Protein AF-A0A8T6DTV2-F1 (afdb_monomer_lite)

Structure (mmCIF, N/CA/C/O backbone):
data_AF-A0A8T6DTV2-F1
#
_entry.id   AF-A0A8T6DTV2-F1
#
loop_
_atom_site.group_PDB
_atom_site.id
_atom_site.type_symbol
_atom_site.label_atom_id
_atom_site.label_alt_id
_atom_site.label_comp_id
_atom_site.label_asym_id
_atom_site.label_entity_id
_atom_site.label_seq_id
_atom_site.pdbx_PDB_ins_code
_atom_site.Cartn_x
_atom_site.Cartn_y
_atom_site.Cartn_z
_atom_site.occupancy
_atom_site.B_iso_or_equiv
_atom_site.auth_seq_id
_atom_site.auth_comp_id
_atom_site.auth_asym_id
_atom_site.auth_atom_id
_atom_site.pdbx_PDB_model_num
ATOM 1 N N . MET A 1 1 ? 30.791 -59.463 15.875 1.00 36.28 1 MET A N 1
ATOM 2 C CA . MET A 1 1 ? 31.298 -60.234 14.720 1.00 36.28 1 MET A CA 1
ATOM 3 C C . MET A 1 1 ? 31.468 -59.274 13.563 1.00 36.28 1 MET A C 1
ATOM 5 O O . MET A 1 1 ? 30.482 -58.870 12.963 1.00 36.28 1 MET A O 1
ATOM 9 N N . GLY A 1 2 ? 32.697 -58.802 13.367 1.00 26.36 2 GLY A N 1
ATOM 10 C CA . GLY A 1 2 ? 33.054 -57.936 12.252 1.00 26.36 2 GLY A CA 1
ATOM 11 C C . GLY A 1 2 ? 33.376 -58.748 11.004 1.00 26.36 2 GLY A C 1
ATOM 12 O O . GLY A 1 2 ? 33.803 -59.895 11.105 1.00 26.36 2 GLY A O 1
ATOM 13 N N . LEU A 1 3 ? 33.204 -58.117 9.847 1.00 25.52 3 LEU A N 1
ATOM 14 C CA . LEU A 1 3 ? 33.895 -58.483 8.619 1.00 25.52 3 LEU A CA 1
ATOM 15 C C . LEU A 1 3 ? 34.121 -57.214 7.791 1.00 25.52 3 LEU A C 1
ATOM 17 O O . LEU A 1 3 ? 33.224 -56.650 7.175 1.00 25.52 3 LEU A O 1
ATOM 21 N N . THR A 1 4 ? 35.361 -56.755 7.881 1.00 25.86 4 THR A N 1
ATOM 22 C CA . THR A 1 4 ? 36.060 -55.796 7.030 1.00 25.86 4 THR A CA 1
ATOM 23 C C . THR A 1 4 ? 36.447 -56.436 5.698 1.00 25.86 4 THR A C 1
ATOM 25 O O . THR A 1 4 ? 37.035 -57.514 5.717 1.00 25.86 4 THR A O 1
ATOM 28 N N . MET A 1 5 ? 36.242 -55.744 4.573 1.00 26.08 5 MET A N 1
ATOM 29 C CA . MET A 1 5 ? 37.003 -55.895 3.315 1.00 26.08 5 MET A CA 1
ATOM 30 C C . MET A 1 5 ? 36.519 -54.803 2.340 1.00 26.08 5 MET A C 1
ATOM 32 O O . MET A 1 5 ? 35.321 -54.587 2.257 1.00 26.08 5 MET A O 1
ATOM 36 N N . SER A 1 6 ? 37.294 -54.073 1.541 1.00 25.70 6 SER A N 1
ATOM 37 C CA . SER A 1 6 ? 38.728 -53.855 1.356 1.00 25.70 6 SER A CA 1
ATOM 38 C C . SER A 1 6 ? 38.842 -52.619 0.444 1.00 25.70 6 SER A C 1
ATOM 40 O O . SER A 1 6 ? 38.046 -52.437 -0.476 1.00 25.70 6 SER A O 1
ATOM 42 N N . ILE A 1 7 ? 39.810 -51.756 0.737 1.00 27.25 7 ILE A N 1
ATOM 43 C CA . ILE A 1 7 ? 40.177 -50.565 -0.033 1.00 27.25 7 ILE A CA 1
ATOM 44 C C . ILE A 1 7 ? 41.005 -50.992 -1.250 1.00 27.25 7 ILE A C 1
ATOM 46 O O . ILE A 1 7 ? 41.967 -51.747 -1.105 1.00 27.25 7 ILE A O 1
ATOM 50 N N . ARG A 1 8 ? 40.726 -50.420 -2.429 1.00 25.56 8 ARG A N 1
ATOM 51 C CA . ARG A 1 8 ? 41.703 -50.355 -3.526 1.00 25.56 8 ARG A CA 1
ATOM 52 C C . ARG A 1 8 ? 41.714 -48.956 -4.139 1.00 25.56 8 ARG A C 1
ATOM 54 O O . ARG A 1 8 ? 40.839 -48.598 -4.917 1.00 25.56 8 ARG A O 1
ATOM 61 N N . GLY A 1 9 ? 42.716 -48.174 -3.744 1.00 26.06 9 GLY A N 1
ATOM 62 C CA . GLY A 1 9 ? 43.137 -46.957 -4.431 1.00 26.06 9 GLY A CA 1
ATOM 63 C C . GLY A 1 9 ? 44.184 -47.265 -5.505 1.00 26.06 9 GLY A C 1
ATOM 64 O O . GLY A 1 9 ? 44.971 -48.199 -5.357 1.00 26.06 9 GLY A O 1
ATOM 65 N N . SER A 1 10 ? 44.150 -46.487 -6.588 1.00 27.70 10 SER A N 1
ATOM 66 C CA . SER A 1 10 ? 45.170 -46.273 -7.637 1.00 27.70 10 SER A CA 1
ATOM 67 C C . SER A 1 10 ? 44.407 -45.621 -8.804 1.00 27.70 10 SER A C 1
ATOM 69 O O . SER A 1 10 ? 43.382 -46.152 -9.204 1.00 27.70 10 SER A O 1
ATOM 71 N N . SER A 1 11 ? 44.748 -44.478 -9.390 1.00 29.23 11 SER A N 1
ATOM 72 C CA . SER A 1 11 ? 46.041 -43.826 -9.544 1.00 29.23 11 SER A CA 1
ATOM 73 C C . SER A 1 11 ? 45.786 -42.347 -9.862 1.00 29.23 11 SER A C 1
ATOM 75 O O . SER A 1 11 ? 45.085 -42.032 -10.823 1.00 29.23 11 SER A O 1
ATOM 77 N N . ALA A 1 12 ? 46.407 -41.452 -9.097 1.00 31.97 12 ALA A N 1
ATOM 78 C CA . ALA A 1 12 ? 46.681 -40.095 -9.536 1.00 31.97 12 ALA A CA 1
ATOM 79 C C . ALA A 1 12 ? 47.847 -40.131 -10.533 1.00 31.97 12 ALA A C 1
ATOM 81 O O . ALA A 1 12 ? 48.901 -40.686 -10.220 1.00 31.97 12 ALA A O 1
ATOM 82 N N . ARG A 1 13 ? 47.679 -39.520 -11.710 1.00 29.27 13 ARG A N 1
ATOM 83 C CA . ARG A 1 13 ? 48.795 -38.982 -12.497 1.00 29.27 13 ARG A CA 1
ATOM 84 C C . ARG A 1 13 ? 48.310 -37.924 -13.496 1.00 29.27 13 ARG A C 1
ATOM 86 O O . ARG A 1 13 ? 47.625 -38.240 -14.455 1.00 29.27 13 ARG A O 1
ATOM 93 N N . SER A 1 14 ? 48.795 -36.705 -13.257 1.00 28.44 14 SER A N 1
ATOM 94 C CA . SER A 1 14 ? 49.322 -35.764 -14.253 1.00 28.44 14 SER A CA 1
ATOM 95 C C . SER A 1 14 ? 48.346 -35.068 -15.215 1.00 28.44 14 SER A C 1
ATOM 97 O O . SER A 1 14 ? 48.048 -35.575 -16.289 1.00 28.44 14 SER A O 1
ATOM 99 N N . CYS A 1 15 ? 47.979 -33.824 -14.885 1.00 27.88 15 CYS A N 1
ATOM 100 C CA . CYS A 1 15 ? 48.053 -32.720 -15.848 1.00 27.88 15 CYS A CA 1
ATOM 101 C C . CYS A 1 15 ? 48.119 -31.381 -15.093 1.00 27.88 15 CYS A C 1
ATOM 103 O O . CYS A 1 15 ? 47.114 -30.724 -14.844 1.00 27.88 15 CYS A O 1
ATOM 105 N N . GLU A 1 16 ? 49.329 -31.020 -14.671 1.00 28.39 16 GLU A N 1
ATOM 106 C CA . GLU A 1 16 ? 49.675 -29.694 -14.166 1.00 28.39 16 GLU A CA 1
ATOM 107 C C . GLU A 1 16 ? 50.770 -29.147 -15.084 1.00 28.39 16 GLU A C 1
ATOM 109 O O . GLU A 1 16 ? 51.936 -29.540 -14.979 1.00 28.39 16 GLU A O 1
ATOM 114 N N . ARG A 1 17 ? 50.347 -28.338 -16.063 1.00 29.28 17 ARG A N 1
ATOM 115 C CA . ARG A 1 17 ? 51.068 -27.209 -16.674 1.00 29.28 17 ARG A CA 1
ATOM 116 C C . ARG A 1 17 ? 50.308 -26.733 -17.912 1.00 29.28 17 ARG A C 1
ATOM 118 O O . ARG A 1 17 ? 50.454 -27.302 -18.981 1.00 29.28 17 ARG A O 1
ATOM 125 N N . ASP A 1 18 ? 49.539 -25.667 -17.734 1.00 27.36 18 ASP A N 1
ATOM 126 C CA . ASP A 1 18 ? 49.700 -24.478 -18.568 1.00 27.36 18 ASP A CA 1
ATOM 127 C C . ASP A 1 18 ? 49.431 -23.257 -17.686 1.00 27.36 18 ASP A C 1
ATOM 129 O O . ASP A 1 18 ? 48.311 -22.939 -17.289 1.00 27.36 18 ASP A O 1
ATOM 133 N N . VAL A 1 19 ? 50.540 -22.647 -17.280 1.00 30.81 19 VAL A N 1
ATOM 134 C CA . VAL A 1 19 ? 50.618 -21.351 -16.617 1.00 30.81 19 VAL A CA 1
ATOM 135 C C . VAL A 1 19 ? 50.591 -20.298 -17.719 1.00 30.81 19 VAL A C 1
ATOM 137 O O . VAL A 1 19 ? 51.343 -20.433 -18.679 1.00 30.81 19 VAL A O 1
ATOM 140 N N . MET A 1 20 ? 49.781 -19.253 -17.522 1.00 30.53 20 MET A N 1
ATOM 141 C CA . MET A 1 20 ? 49.915 -17.862 -18.007 1.00 30.53 20 MET A CA 1
ATOM 142 C C . MET A 1 20 ? 48.611 -17.339 -18.618 1.00 30.53 20 MET A C 1
ATOM 144 O O . MET A 1 20 ? 48.301 -17.583 -19.780 1.00 30.53 20 MET A O 1
ATOM 148 N N . GLY A 1 21 ? 47.882 -16.536 -17.841 1.00 27.19 21 GLY A N 1
ATOM 149 C CA . GLY A 1 21 ? 46.762 -15.749 -18.349 1.00 27.19 21 GLY A CA 1
ATOM 150 C C . GLY A 1 21 ? 45.809 -15.274 -17.261 1.00 27.19 21 GLY A C 1
ATOM 151 O O . GLY A 1 21 ? 44.628 -15.594 -17.315 1.00 27.19 21 GLY A O 1
ATOM 152 N N . GLU A 1 22 ? 46.297 -14.530 -16.264 1.00 29.00 22 GLU A N 1
ATOM 153 C CA . GLU A 1 22 ? 45.401 -13.748 -15.402 1.00 29.00 22 GLU A CA 1
ATOM 154 C C . GLU A 1 22 ? 44.505 -12.846 -16.272 1.00 29.00 22 GLU A C 1
ATOM 156 O O . GLU A 1 22 ? 45.037 -12.036 -17.043 1.00 29.00 22 GLU A O 1
ATOM 161 N N . PRO A 1 23 ? 43.168 -12.871 -16.133 1.00 30.02 23 PRO A N 1
ATOM 162 C CA . PRO A 1 23 ? 42.369 -11.761 -16.604 1.00 30.02 23 PRO A CA 1
ATOM 163 C C . PRO A 1 23 ? 42.575 -10.621 -15.605 1.00 30.02 23 PRO A C 1
ATOM 165 O O . PRO A 1 23 ? 41.884 -10.520 -14.591 1.00 30.02 23 PRO A O 1
ATOM 168 N N . ARG A 1 24 ? 43.549 -9.748 -15.889 1.00 26.70 24 ARG A N 1
ATOM 169 C CA . ARG A 1 24 ? 43.620 -8.423 -15.267 1.00 26.70 24 ARG A CA 1
ATOM 170 C C . ARG A 1 24 ? 42.234 -7.793 -15.381 1.00 26.70 24 ARG A C 1
ATOM 172 O O . ARG A 1 24 ? 41.785 -7.475 -16.482 1.00 26.70 24 ARG A O 1
ATOM 179 N N . PHE A 1 25 ? 41.580 -7.582 -14.242 1.00 32.53 25 PHE A N 1
ATOM 180 C CA . PHE A 1 25 ? 40.448 -6.674 -14.107 1.00 32.53 25 PHE A CA 1
ATOM 181 C C . PHE A 1 25 ? 40.956 -5.258 -14.400 1.00 32.53 25 PHE A C 1
ATOM 183 O O . PHE A 1 25 ? 41.288 -4.476 -13.513 1.00 32.53 25 PHE A O 1
ATOM 190 N N . GLN A 1 26 ? 41.095 -4.937 -15.684 1.00 29.03 26 GLN A N 1
ATOM 191 C CA . GLN A 1 26 ? 41.478 -3.616 -16.136 1.00 29.03 26 GLN A CA 1
ATOM 192 C C . GLN A 1 26 ? 40.217 -2.753 -16.099 1.00 29.03 26 GLN A C 1
ATOM 194 O O . GLN A 1 26 ? 39.485 -2.616 -17.077 1.00 29.03 26 GLN A O 1
ATOM 199 N N . GLN A 1 27 ? 39.956 -2.196 -14.915 1.00 35.16 27 GLN A N 1
ATOM 200 C CA . GLN A 1 27 ? 39.144 -1.001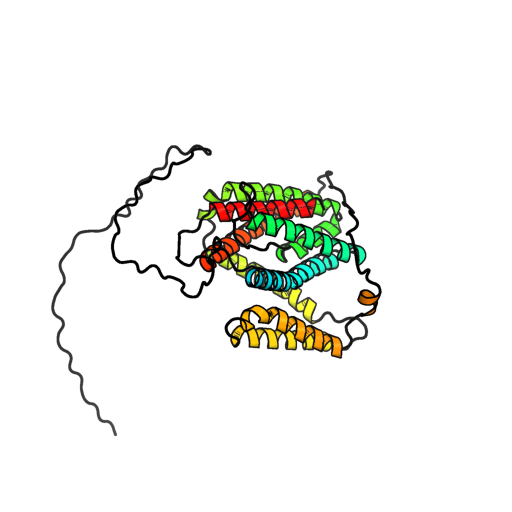 -14.714 1.00 35.16 27 GLN A CA 1
ATOM 201 C C . GLN A 1 27 ? 39.717 0.107 -15.611 1.00 35.16 27 GLN A C 1
ATOM 203 O O . GLN A 1 27 ? 40.593 0.872 -15.215 1.00 35.16 27 GLN A O 1
ATOM 208 N N . ARG A 1 28 ? 39.255 0.181 -16.862 1.00 27.16 28 ARG A N 1
ATOM 209 C CA . ARG A 1 28 ? 39.433 1.379 -17.678 1.00 27.16 28 ARG A CA 1
ATOM 210 C C . ARG A 1 28 ? 38.452 2.421 -17.164 1.00 27.16 28 ARG A C 1
ATOM 212 O O . ARG A 1 28 ? 37.251 2.368 -17.414 1.00 27.16 28 ARG A O 1
ATOM 219 N N . THR A 1 29 ? 39.012 3.353 -16.413 1.00 35.03 29 THR A N 1
ATOM 220 C CA . THR A 1 29 ? 38.495 4.686 -16.146 1.00 35.03 29 THR A CA 1
ATOM 221 C C . THR A 1 29 ? 38.117 5.377 -17.461 1.00 35.03 29 THR A C 1
ATOM 223 O O . THR A 1 29 ? 38.937 6.009 -18.112 1.00 35.03 29 THR A O 1
ATOM 226 N N . ALA A 1 30 ? 36.846 5.285 -17.847 1.00 32.84 30 ALA A N 1
ATOM 227 C CA . ALA A 1 30 ? 36.183 6.346 -18.601 1.00 32.84 30 ALA A CA 1
ATOM 228 C C . ALA A 1 30 ? 35.457 7.233 -17.579 1.00 32.84 30 ALA A C 1
ATOM 230 O O . ALA A 1 30 ? 34.235 7.232 -17.459 1.00 32.84 30 ALA A O 1
ATOM 231 N N . PHE A 1 31 ? 36.263 7.891 -16.745 1.00 36.38 31 PHE A N 1
ATOM 232 C CA . PHE A 1 31 ? 35.856 8.948 -15.830 1.00 36.38 31 PHE A CA 1
ATOM 233 C C . PHE A 1 31 ? 36.489 10.232 -16.357 1.00 36.38 31 PHE A C 1
ATOM 235 O O . PHE A 1 31 ? 37.590 10.595 -15.963 1.00 36.38 31 PHE A O 1
ATOM 242 N N . ASN A 1 32 ? 35.843 10.827 -17.349 1.00 31.09 32 ASN A N 1
ATOM 243 C CA . ASN A 1 32 ? 35.806 12.264 -17.574 1.00 31.09 32 ASN A CA 1
ATOM 244 C C . ASN A 1 32 ? 34.792 12.511 -18.690 1.00 31.09 32 ASN A C 1
ATOM 246 O O . ASN A 1 32 ? 34.737 11.745 -19.647 1.00 31.09 32 ASN A O 1
ATOM 250 N N . ASP A 1 33 ? 33.987 13.552 -18.524 1.00 35.16 33 ASP A N 1
ATOM 251 C CA . ASP A 1 33 ? 33.033 14.085 -19.503 1.00 35.16 33 ASP A CA 1
ATOM 252 C C . ASP A 1 33 ? 31.659 13.393 -19.558 1.00 35.16 33 ASP A C 1
ATOM 254 O O . ASP A 1 33 ? 31.224 12.845 -20.570 1.00 35.16 33 ASP A O 1
ATOM 258 N N . ALA A 1 34 ? 30.907 13.497 -18.458 1.00 34.66 34 ALA A N 1
ATOM 259 C CA . ALA A 1 34 ? 29.456 13.325 -18.479 1.00 34.66 34 ALA A CA 1
ATOM 260 C C . ALA A 1 34 ? 28.767 14.570 -17.900 1.00 34.66 34 ALA A C 1
ATOM 262 O O . ALA A 1 34 ? 28.596 14.708 -16.690 1.00 34.66 34 ALA A O 1
ATOM 263 N N . HIS A 1 35 ? 28.355 15.481 -18.784 1.00 34.28 35 HIS A N 1
ATOM 264 C CA . HIS A 1 35 ? 27.343 16.489 -18.469 1.00 34.28 35 HIS A CA 1
ATOM 265 C C . HIS A 1 35 ? 25.989 15.805 -18.188 1.00 34.28 35 HIS A C 1
ATOM 267 O O . HIS A 1 35 ? 25.681 14.790 -18.817 1.00 34.28 35 HIS A O 1
ATOM 273 N N . PRO A 1 36 ? 25.127 16.365 -17.319 1.00 37.53 36 PRO A N 1
ATOM 274 C CA . PRO A 1 36 ? 23.874 15.734 -16.883 1.00 37.53 36 PRO A CA 1
ATOM 275 C C . PRO A 1 36 ? 22.770 15.604 -17.962 1.00 37.53 36 PRO A C 1
ATOM 277 O O . PRO A 1 36 ? 21.634 15.281 -17.627 1.00 37.53 36 PRO A O 1
ATOM 280 N N . PHE A 1 37 ? 23.072 15.825 -19.249 1.00 38.00 37 PHE A N 1
ATOM 281 C CA . PHE A 1 37 ? 22.085 15.874 -20.339 1.00 38.00 37 PHE A CA 1
ATOM 282 C C . PHE A 1 37 ? 22.519 15.240 -21.680 1.00 38.00 37 PHE A C 1
ATOM 284 O O . PHE A 1 37 ? 21.861 15.467 -22.694 1.00 38.00 37 PHE A O 1
ATOM 291 N N . SER A 1 38 ? 23.576 14.422 -21.743 1.00 30.39 38 SER A N 1
ATOM 292 C CA . SER A 1 38 ? 23.972 13.792 -23.016 1.00 30.39 38 SER A CA 1
ATOM 293 C C . SER A 1 38 ? 23.211 12.487 -23.309 1.00 30.39 38 SER A C 1
ATOM 295 O O . SER A 1 38 ? 23.253 11.505 -22.568 1.00 30.39 38 SER A O 1
ATOM 297 N N . ILE A 1 39 ? 22.505 12.479 -24.443 1.00 37.94 39 ILE A N 1
ATOM 298 C CA . ILE A 1 39 ? 21.916 11.293 -25.071 1.00 37.94 39 ILE A CA 1
ATOM 299 C C . ILE A 1 39 ? 23.075 10.439 -25.595 1.00 37.94 39 ILE A C 1
ATOM 301 O O . ILE A 1 39 ? 23.733 10.829 -26.554 1.00 37.94 39 ILE A O 1
ATOM 305 N N . VAL A 1 40 ? 23.336 9.282 -24.985 1.00 39.88 40 VAL A N 1
ATOM 306 C CA . VAL A 1 40 ? 24.262 8.288 -25.548 1.00 39.88 40 VAL A CA 1
ATOM 307 C C . VAL A 1 40 ? 23.495 7.471 -26.599 1.00 39.88 40 VAL A C 1
ATOM 309 O O . VAL A 1 40 ? 22.582 6.729 -26.221 1.00 39.88 40 VAL A O 1
ATOM 312 N N . PRO A 1 41 ? 23.797 7.590 -27.907 1.00 32.31 41 PRO A N 1
ATOM 313 C CA . PRO A 1 41 ? 23.176 6.748 -28.920 1.00 32.31 41 PRO A CA 1
ATOM 314 C C . PRO A 1 41 ? 23.664 5.302 -28.769 1.00 32.31 41 PRO A C 1
ATOM 316 O O . PRO A 1 41 ? 24.857 5.030 -28.651 1.00 32.31 41 PRO A O 1
ATOM 319 N N . TYR A 1 42 ? 22.719 4.364 -28.765 1.00 34.09 42 TYR A N 1
ATOM 320 C CA . TYR A 1 42 ? 22.997 2.931 -28.691 1.00 34.09 42 TYR A CA 1
ATOM 321 C C . TYR A 1 42 ? 23.681 2.459 -29.990 1.00 34.09 42 TYR A C 1
ATOM 323 O O . TYR A 1 42 ? 23.162 2.752 -31.073 1.00 34.09 42 TYR A O 1
ATOM 331 N N . PRO A 1 43 ? 24.805 1.720 -29.940 1.00 33.62 43 PRO A N 1
ATOM 332 C CA . PRO A 1 43 ? 25.397 1.148 -31.145 1.00 33.62 43 PRO A CA 1
ATOM 333 C C . PRO A 1 43 ? 24.454 0.090 -31.744 1.00 33.62 43 PRO A C 1
ATOM 335 O O . PRO A 1 43 ? 24.072 -0.873 -31.086 1.00 33.62 43 PRO A O 1
ATOM 338 N N . ARG A 1 44 ? 24.069 0.272 -33.014 1.00 41.97 44 ARG A N 1
ATOM 339 C CA . ARG A 1 44 ? 23.133 -0.585 -33.777 1.00 41.97 44 ARG A CA 1
ATOM 340 C C . ARG A 1 44 ? 23.691 -1.957 -34.189 1.00 41.97 44 ARG A C 1
ATOM 342 O O . ARG A 1 44 ? 23.052 -2.659 -34.966 1.00 41.97 44 ARG A O 1
ATOM 349 N N . THR A 1 45 ? 24.851 -2.365 -33.690 1.00 37.16 45 THR A N 1
ATOM 350 C CA . THR A 1 45 ? 25.505 -3.616 -34.093 1.00 37.16 45 THR A CA 1
ATOM 351 C C . THR A 1 45 ? 25.698 -4.521 -32.885 1.00 37.16 45 THR A C 1
ATOM 353 O O . THR A 1 45 ? 26.527 -4.241 -32.019 1.00 37.16 45 THR A O 1
ATOM 356 N N . MET A 1 46 ? 24.913 -5.603 -32.826 1.00 38.25 46 MET A N 1
ATOM 357 C CA . MET A 1 46 ? 25.119 -6.690 -31.866 1.00 38.25 46 MET A CA 1
ATOM 358 C C . MET A 1 46 ? 26.500 -7.327 -32.099 1.00 38.25 46 MET A C 1
ATOM 360 O O . MET A 1 46 ? 26.834 -7.611 -33.251 1.00 38.25 46 MET A O 1
ATOM 364 N N . PRO A 1 47 ? 27.300 -7.590 -31.052 1.00 35.97 47 PRO A N 1
ATOM 365 C CA . PRO A 1 47 ? 28.468 -8.450 -31.187 1.00 35.97 47 PRO A CA 1
ATOM 366 C C . PRO A 1 47 ? 28.023 -9.899 -31.477 1.00 35.97 47 PRO A C 1
ATOM 368 O O . PRO A 1 47 ? 26.960 -10.319 -31.008 1.00 35.97 47 PRO A O 1
ATOM 371 N N . PRO A 1 48 ? 28.803 -10.669 -32.257 1.00 34.88 48 PRO A N 1
ATOM 372 C CA . PRO A 1 48 ? 28.430 -12.018 -32.665 1.00 34.88 48 PRO A CA 1
ATOM 373 C C . PRO A 1 48 ? 28.324 -12.960 -31.459 1.00 34.88 48 PRO A C 1
ATOM 375 O O . PRO A 1 48 ? 29.108 -12.888 -30.512 1.00 34.88 48 PRO A O 1
ATOM 378 N N . HIS A 1 49 ? 27.325 -13.841 -31.520 1.00 44.41 49 HIS A N 1
ATOM 379 C CA . HIS A 1 49 ? 26.964 -14.827 -30.505 1.00 44.41 49 HIS A CA 1
ATOM 380 C C . HIS A 1 49 ? 28.167 -15.634 -29.988 1.00 44.41 49 HIS A C 1
ATOM 382 O O . HIS A 1 49 ? 28.639 -16.560 -30.650 1.00 44.41 49 HIS A O 1
ATOM 388 N N . GLN A 1 50 ? 28.603 -15.353 -28.757 1.00 35.72 50 GLN A N 1
ATOM 389 C CA . GLN A 1 50 ? 29.394 -16.310 -27.986 1.00 35.72 50 GLN A CA 1
ATOM 390 C C . GLN A 1 50 ? 28.459 -17.389 -27.427 1.00 35.72 50 GLN A C 1
ATOM 392 O O . GLN A 1 50 ? 27.459 -17.104 -26.765 1.00 35.72 50 GLN A O 1
ATOM 397 N N . HIS A 1 51 ? 28.770 -18.633 -27.778 1.00 38.12 51 HIS A N 1
ATOM 398 C CA . HIS A 1 51 ? 28.070 -19.840 -27.361 1.00 38.12 51 HIS A CA 1
ATOM 399 C C . HIS A 1 51 ? 28.168 -20.038 -25.837 1.00 38.12 51 HIS A C 1
ATOM 401 O O . HIS A 1 51 ? 29.251 -19.896 -25.277 1.00 38.12 51 HIS A O 1
ATOM 407 N N . GLY A 1 52 ? 27.067 -20.445 -25.189 1.00 35.91 52 GLY A N 1
ATOM 408 C CA . GLY A 1 52 ? 27.153 -21.235 -23.949 1.00 35.91 52 GLY A CA 1
ATOM 409 C C . GLY A 1 52 ? 26.472 -20.730 -22.672 1.00 35.91 52 GLY A C 1
ATOM 410 O O . GLY A 1 52 ? 26.628 -21.391 -21.653 1.00 35.91 52 GLY A O 1
ATOM 411 N N . VAL A 1 53 ? 25.693 -19.643 -22.673 1.00 38.97 53 VAL A N 1
ATOM 412 C CA . VAL A 1 53 ? 24.808 -19.334 -21.527 1.00 38.97 53 VAL A CA 1
ATOM 413 C C . VAL A 1 53 ? 23.383 -19.705 -21.913 1.00 38.97 53 VAL A C 1
ATOM 415 O O . VAL A 1 53 ? 22.732 -18.980 -22.669 1.00 38.97 53 VAL A O 1
ATOM 418 N N . SER A 1 54 ? 22.899 -20.851 -21.429 1.00 38.41 54 SER A N 1
ATOM 419 C CA . SER A 1 54 ? 21.477 -21.183 -21.472 1.00 38.41 54 SER A CA 1
ATOM 420 C C . SER A 1 54 ? 20.729 -20.114 -20.680 1.00 38.41 54 SER A C 1
ATOM 422 O O . SER A 1 54 ? 20.696 -20.122 -19.453 1.00 38.41 54 SER A O 1
ATOM 424 N N . VAL A 1 55 ? 20.168 -19.124 -21.377 1.00 52.09 55 VAL A N 1
ATOM 425 C CA . VAL A 1 55 ? 19.292 -18.161 -20.717 1.00 52.09 55 VAL A CA 1
ATOM 426 C C . VAL A 1 55 ? 18.073 -18.946 -20.264 1.00 52.09 55 VAL A C 1
ATOM 428 O O . VAL A 1 55 ? 17.348 -19.470 -21.106 1.00 52.09 55 VAL A O 1
ATOM 431 N N . SER A 1 56 ? 17.885 -19.071 -18.951 1.00 50.66 56 SER A N 1
ATOM 432 C CA . SER A 1 56 ? 16.723 -19.738 -18.379 1.00 50.66 56 SER A CA 1
ATOM 433 C C . SER A 1 56 ? 15.467 -19.023 -18.876 1.00 50.66 56 SER A C 1
ATOM 435 O O . SER A 1 56 ? 15.219 -17.853 -18.575 1.00 50.66 56 SER A O 1
ATOM 437 N N . VAL A 1 57 ? 14.710 -19.710 -19.728 1.00 57.62 57 VAL A N 1
ATOM 438 C CA . VAL A 1 57 ? 13.400 -19.251 -20.178 1.00 57.62 57 VAL A CA 1
ATOM 439 C C . VAL A 1 57 ? 12.408 -19.704 -19.123 1.00 57.62 57 VAL A C 1
ATOM 441 O O . VAL A 1 57 ? 12.328 -20.889 -18.808 1.00 57.62 57 VAL A O 1
ATOM 444 N N . ASN A 1 58 ? 11.672 -18.762 -18.542 1.00 62.47 58 ASN A N 1
ATOM 445 C CA . ASN A 1 58 ? 10.618 -19.097 -17.601 1.00 62.47 58 ASN A CA 1
ATOM 446 C C . ASN A 1 58 ? 9.375 -19.539 -18.387 1.00 62.47 58 ASN A C 1
ATOM 448 O O . ASN A 1 58 ? 8.545 -18.716 -18.778 1.00 62.47 58 ASN A O 1
ATOM 452 N N . GLU A 1 59 ? 9.275 -20.845 -18.645 1.00 61.34 59 GLU A N 1
ATOM 453 C CA . GLU A 1 59 ? 8.178 -21.463 -19.408 1.00 61.34 59 GLU A CA 1
ATOM 454 C C . GLU A 1 59 ? 6.804 -21.302 -18.730 1.00 61.34 59 GLU A C 1
ATOM 456 O O . GLU A 1 59 ? 5.770 -21.453 -19.378 1.00 61.34 59 GLU A O 1
ATOM 461 N N . HIS A 1 60 ? 6.764 -20.928 -17.445 1.00 69.06 60 HIS A N 1
ATOM 462 C CA . HIS A 1 60 ? 5.519 -20.715 -16.704 1.00 69.06 60 HIS A CA 1
ATOM 463 C C . HIS A 1 60 ? 4.815 -19.378 -17.013 1.00 69.06 60 HIS A C 1
ATOM 465 O O . HIS A 1 60 ? 3.661 -19.196 -16.617 1.00 69.06 60 HIS A O 1
ATOM 471 N N . ILE A 1 61 ? 5.455 -18.436 -17.720 1.00 73.75 61 ILE A N 1
ATOM 472 C CA . ILE A 1 61 ? 4.858 -17.123 -18.026 1.00 73.75 61 ILE A CA 1
ATOM 473 C C . ILE A 1 61 ? 4.025 -17.203 -19.311 1.00 73.75 61 ILE A C 1
ATOM 475 O O . ILE A 1 61 ? 4.543 -17.153 -20.430 1.00 73.75 61 ILE A O 1
ATOM 479 N N . ARG A 1 62 ? 2.698 -17.277 -19.145 1.00 71.94 62 ARG A N 1
ATOM 480 C CA . ARG A 1 62 ? 1.743 -17.449 -20.252 1.00 71.94 62 ARG A CA 1
ATOM 481 C C . ARG A 1 62 ? 1.521 -16.193 -21.096 1.00 71.94 62 ARG A C 1
ATOM 483 O O . ARG A 1 62 ? 1.334 -16.339 -22.296 1.00 71.94 62 ARG A O 1
ATOM 490 N N . TYR A 1 63 ? 1.618 -14.998 -20.518 1.00 78.50 63 TYR A N 1
ATOM 491 C CA . TYR A 1 63 ? 1.524 -13.716 -21.230 1.00 78.50 63 TYR A CA 1
ATOM 492 C C . TYR A 1 63 ? 2.632 -12.778 -20.752 1.00 78.50 63 TYR A C 1
ATOM 494 O O . TYR A 1 63 ? 2.841 -12.641 -19.548 1.00 78.50 63 TYR A O 1
ATOM 502 N N . GLY A 1 64 ? 3.361 -12.177 -21.691 1.00 76.94 64 GLY A N 1
ATOM 503 C CA . GLY A 1 64 ? 4.305 -11.096 -21.399 1.00 76.94 64 GLY A CA 1
ATOM 504 C C . GLY A 1 64 ? 3.595 -9.754 -21.147 1.00 76.94 64 GLY A C 1
ATOM 505 O O . GLY A 1 64 ? 2.433 -9.615 -21.523 1.00 76.94 64 GLY A O 1
ATOM 506 N N . PRO A 1 65 ? 4.275 -8.750 -20.558 1.00 77.19 65 PRO A N 1
ATOM 507 C CA . PRO A 1 65 ? 3.673 -7.443 -20.261 1.00 77.19 65 PRO A CA 1
ATOM 508 C C . PRO A 1 65 ? 3.097 -6.716 -21.481 1.00 77.19 65 PRO A C 1
ATOM 510 O O . PRO A 1 65 ? 2.043 -6.099 -21.383 1.00 77.19 65 PRO A O 1
ATOM 513 N N . ASP A 1 66 ? 3.766 -6.830 -22.631 1.00 79.31 66 ASP A N 1
ATOM 514 C CA . ASP A 1 66 ? 3.370 -6.172 -23.883 1.00 79.31 66 ASP A CA 1
ATOM 515 C C . ASP A 1 66 ? 2.498 -7.072 -24.784 1.00 79.31 66 ASP A C 1
ATOM 517 O O . ASP A 1 66 ? 2.187 -6.710 -25.920 1.00 79.31 66 ASP A O 1
ATOM 521 N N . GLU A 1 67 ? 2.136 -8.278 -24.328 1.00 81.06 67 GLU A N 1
ATOM 522 C CA . GLU A 1 67 ? 1.389 -9.240 -25.141 1.00 81.06 67 GLU A CA 1
ATOM 523 C C . GLU A 1 67 ? -0.127 -9.044 -24.982 1.00 81.06 67 GLU A C 1
ATOM 525 O O . GLU A 1 67 ? -0.629 -8.969 -23.857 1.00 81.06 67 GLU A O 1
ATOM 530 N N . PRO A 1 68 ? -0.895 -9.013 -26.089 1.00 77.56 68 PRO A N 1
ATOM 531 C CA . PRO A 1 68 ? -2.340 -8.880 -26.010 1.00 77.56 68 PRO A CA 1
ATOM 532 C C . PRO A 1 68 ? -2.949 -10.118 -25.342 1.00 77.56 68 PRO A C 1
ATOM 534 O O . PRO A 1 68 ? -2.842 -11.246 -25.828 1.00 77.56 68 PRO A O 1
ATOM 537 N N . CYS A 1 69 ? -3.610 -9.888 -24.212 1.00 81.88 69 CYS A N 1
ATOM 538 C CA . CYS A 1 69 ? -4.345 -10.896 -23.461 1.00 81.88 69 CYS A CA 1
ATOM 539 C C . CYS A 1 69 ? -5.821 -10.899 -23.906 1.00 81.88 69 CYS A C 1
ATOM 541 O O . CYS A 1 69 ? -6.385 -9.824 -24.135 1.00 81.88 69 CYS A O 1
ATOM 543 N N . PRO A 1 70 ? -6.488 -12.065 -24.028 1.00 90.06 70 PRO A N 1
ATOM 544 C CA . PRO A 1 70 ? -7.923 -12.097 -24.287 1.00 90.06 70 PRO A CA 1
ATOM 545 C C . PRO A 1 70 ? -8.682 -11.337 -23.190 1.00 90.06 70 PRO A C 1
ATOM 547 O O . PRO A 1 70 ? -8.482 -11.587 -22.000 1.00 90.06 70 PRO A O 1
ATOM 550 N N . LEU A 1 71 ? -9.590 -10.444 -23.600 1.00 89.75 71 LEU A N 1
ATOM 551 C CA . LEU A 1 71 ? -10.379 -9.576 -22.715 1.00 89.75 71 LEU A CA 1
ATOM 552 C C . LEU A 1 71 ? -10.955 -10.261 -21.459 1.00 89.75 71 LEU A C 1
ATOM 554 O O . LEU A 1 71 ? -10.788 -9.698 -20.378 1.00 89.75 71 LEU A O 1
ATOM 558 N N . PRO A 1 72 ? -11.582 -11.456 -21.524 1.00 90.69 72 PRO A N 1
ATOM 559 C CA . PRO A 1 72 ? -12.127 -12.089 -20.320 1.00 90.69 72 PRO A CA 1
ATOM 560 C C . PRO A 1 72 ? -11.047 -12.479 -19.305 1.00 90.69 72 PRO A C 1
ATOM 562 O O . PRO A 1 72 ? -11.274 -12.392 -18.100 1.00 90.69 72 PRO A O 1
ATOM 565 N N . LEU A 1 73 ? -9.860 -12.875 -19.772 1.00 89.06 73 LEU A N 1
ATOM 566 C CA . LEU A 1 73 ? -8.743 -13.206 -18.893 1.00 89.06 73 LEU A CA 1
ATOM 567 C C . LEU A 1 73 ? -8.147 -11.939 -18.273 1.00 89.06 73 LEU A C 1
ATOM 569 O O . LEU A 1 73 ? -7.892 -11.918 -17.073 1.00 89.06 73 LEU A O 1
ATOM 573 N N . ALA A 1 74 ? -7.979 -10.877 -19.066 1.00 88.75 74 ALA A N 1
ATOM 574 C CA . ALA A 1 74 ? -7.509 -9.586 -18.570 1.00 88.75 74 ALA A CA 1
ATOM 575 C C . ALA A 1 74 ? -8.450 -9.018 -17.494 1.00 88.75 74 ALA A C 1
ATOM 577 O O . ALA A 1 74 ? -7.989 -8.590 -16.438 1.00 88.75 74 ALA A O 1
ATOM 578 N N . LEU A 1 75 ? -9.766 -9.087 -17.723 1.00 91.44 75 LEU A N 1
ATOM 579 C CA . LEU A 1 75 ? -10.775 -8.646 -16.761 1.00 91.44 75 LEU A CA 1
ATOM 580 C C . LEU A 1 75 ? -10.750 -9.506 -15.491 1.00 91.44 75 LEU A C 1
ATOM 582 O O . LEU A 1 75 ? -10.753 -8.961 -14.391 1.00 91.44 75 LEU A O 1
ATOM 586 N N . GLY A 1 76 ? -10.654 -10.833 -15.621 1.00 91.12 76 GLY A N 1
ATOM 587 C CA . GLY A 1 76 ? -10.556 -11.735 -14.470 1.00 91.12 76 GLY A CA 1
ATOM 588 C C . GLY A 1 76 ? -9.326 -11.463 -13.597 1.00 91.12 76 GLY A C 1
ATOM 589 O O . GLY A 1 76 ? -9.439 -11.399 -12.373 1.00 91.12 76 GLY A O 1
ATOM 590 N N . VAL A 1 77 ? -8.165 -11.235 -14.218 1.00 89.06 77 VAL A N 1
ATOM 591 C CA . VAL A 1 77 ? -6.934 -10.867 -13.501 1.00 89.06 77 VAL A CA 1
ATOM 592 C C . VAL A 1 77 ? -7.061 -9.481 -12.869 1.00 89.06 77 VAL A C 1
ATOM 594 O O . VAL A 1 77 ? -6.653 -9.313 -11.725 1.00 89.06 77 VAL A O 1
ATOM 597 N N . ALA A 1 78 ? -7.667 -8.506 -13.553 1.00 90.06 78 ALA A N 1
ATOM 598 C CA . ALA A 1 78 ? -7.897 -7.174 -12.994 1.00 90.06 78 ALA A CA 1
ATOM 599 C C . ALA A 1 78 ? -8.793 -7.226 -11.746 1.00 90.06 78 ALA A C 1
ATOM 601 O O . ALA A 1 78 ? -8.446 -6.644 -10.720 1.00 90.06 78 ALA A O 1
ATOM 602 N N . VAL A 1 79 ? -9.897 -7.982 -11.794 1.00 92.12 79 VAL A N 1
ATOM 603 C CA . VAL A 1 79 ? -10.781 -8.197 -10.637 1.00 92.12 79 VAL A CA 1
ATOM 604 C C . VAL A 1 79 ? -10.025 -8.866 -9.492 1.00 92.12 79 VAL A C 1
ATOM 606 O O . VAL A 1 79 ? -10.109 -8.404 -8.356 1.00 92.12 79 VAL A O 1
ATOM 609 N N . GLN A 1 80 ? -9.243 -9.910 -9.775 1.00 91.62 80 GLN A N 1
ATOM 610 C CA . GLN A 1 80 ? -8.401 -10.554 -8.765 1.00 91.62 80 GLN A CA 1
ATOM 611 C C . GLN A 1 80 ? -7.428 -9.556 -8.125 1.00 91.62 80 GLN A C 1
ATOM 613 O O . GLN A 1 80 ? -7.271 -9.540 -6.906 1.00 91.62 80 GLN A O 1
ATOM 618 N N . TYR A 1 81 ? -6.800 -8.705 -8.932 1.00 88.69 81 TYR A N 1
ATOM 619 C CA . TYR A 1 81 ? -5.841 -7.718 -8.456 1.00 88.69 81 TYR A CA 1
ATOM 620 C C . TYR A 1 81 ? -6.493 -6.681 -7.537 1.00 88.69 81 TYR A C 1
ATOM 622 O O . TYR A 1 81 ? -5.954 -6.377 -6.473 1.00 88.69 81 TYR A O 1
ATOM 630 N N . VAL A 1 82 ? -7.676 -6.186 -7.919 1.00 91.19 82 VAL A N 1
ATOM 631 C CA . VAL A 1 82 ? -8.483 -5.271 -7.100 1.00 91.19 82 VAL A CA 1
ATOM 632 C C . VAL A 1 82 ? -8.838 -5.932 -5.770 1.00 91.19 82 V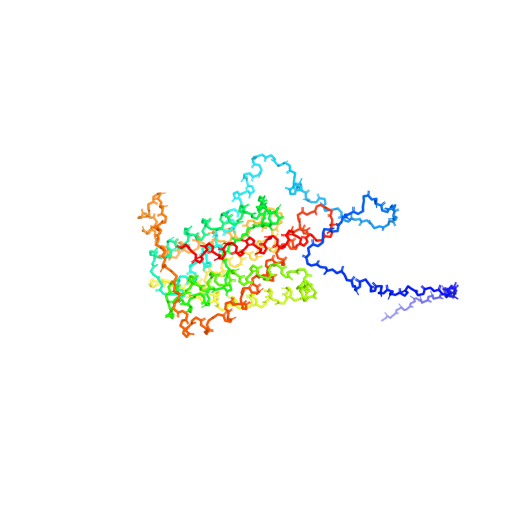AL A C 1
ATOM 634 O O . VAL A 1 82 ? -8.589 -5.358 -4.713 1.00 91.19 82 VAL A O 1
ATOM 637 N N . LEU A 1 83 ? -9.339 -7.168 -5.795 1.00 92.19 83 LEU A N 1
ATOM 638 C CA . LEU A 1 83 ? -9.699 -7.884 -4.572 1.00 92.19 83 LEU A CA 1
ATOM 639 C C . LEU A 1 83 ? -8.500 -8.053 -3.631 1.00 92.19 83 LEU A C 1
ATOM 641 O O . LEU A 1 83 ? -8.658 -7.889 -2.428 1.00 92.19 83 LEU A O 1
ATOM 645 N N . LEU A 1 84 ? -7.302 -8.313 -4.158 1.00 90.62 84 LEU A N 1
ATOM 646 C CA . LEU A 1 84 ? -6.094 -8.488 -3.345 1.00 90.62 84 LEU A CA 1
ATOM 647 C C . LEU A 1 84 ? -5.569 -7.183 -2.727 1.00 90.62 84 LEU A C 1
ATOM 649 O O . LEU A 1 84 ? -4.987 -7.228 -1.644 1.00 90.62 84 LEU A O 1
ATOM 653 N N . ILE A 1 85 ? -5.763 -6.031 -3.379 1.00 90.38 85 ILE A N 1
ATOM 654 C CA . ILE A 1 85 ? -5.288 -4.735 -2.864 1.00 90.38 85 ILE A CA 1
ATOM 655 C C . ILE A 1 85 ? -6.287 -4.054 -1.918 1.00 90.38 85 ILE A C 1
ATOM 657 O O . ILE A 1 85 ? -5.875 -3.255 -1.070 1.00 90.38 85 ILE A O 1
ATOM 661 N N . LEU A 1 86 ? -7.581 -4.368 -2.032 1.00 91.81 86 LEU A N 1
ATOM 662 C CA . LEU A 1 86 ? -8.635 -3.768 -1.210 1.00 91.81 86 LEU A CA 1
ATOM 663 C C . LEU A 1 86 ? -8.347 -3.918 0.306 1.00 91.81 86 LEU A C 1
ATOM 665 O O . LEU A 1 86 ? -8.212 -2.883 0.962 1.00 91.81 86 LEU A O 1
ATOM 669 N N . PRO A 1 87 ? -8.162 -5.132 0.881 1.00 91.44 87 PRO A N 1
ATOM 670 C CA . PRO A 1 87 ? -7.936 -5.286 2.320 1.00 91.44 87 PRO A CA 1
ATOM 671 C C . PRO A 1 87 ? -6.705 -4.554 2.876 1.00 91.44 87 PRO A C 1
ATOM 673 O O . PRO A 1 87 ? -6.866 -3.825 3.855 1.00 91.44 87 PRO A O 1
ATOM 676 N N . PRO A 1 88 ? -5.487 -4.681 2.301 1.00 89.44 88 PRO A N 1
ATOM 677 C CA . PRO A 1 88 ? -4.324 -3.990 2.855 1.00 89.44 88 PRO A CA 1
ATOM 678 C C . PRO A 1 88 ? -4.438 -2.466 2.734 1.00 89.44 88 PRO A C 1
ATOM 680 O O . PRO A 1 88 ? -3.953 -1.759 3.612 1.00 89.44 88 PRO A O 1
ATOM 683 N N . THR A 1 89 ? -5.104 -1.948 1.695 1.00 92.25 89 THR A N 1
ATOM 684 C CA . THR A 1 89 ? -5.336 -0.501 1.550 1.00 92.25 89 THR A CA 1
ATOM 685 C C . THR A 1 89 ? -6.265 0.017 2.642 1.00 92.25 89 THR A C 1
ATOM 687 O O . THR A 1 89 ? -5.922 0.983 3.319 1.00 92.25 89 THR A O 1
ATOM 690 N N . VAL A 1 90 ? -7.409 -0.647 2.850 1.00 92.38 90 VAL A N 1
ATOM 691 C CA . VAL A 1 90 ? -8.364 -0.278 3.906 1.00 92.38 90 VAL A CA 1
ATOM 692 C C . VAL A 1 90 ? -7.705 -0.367 5.279 1.00 92.38 90 VAL A C 1
ATOM 694 O O . VAL A 1 90 ? -7.840 0.558 6.072 1.00 92.38 90 VAL A O 1
ATOM 697 N N . LEU A 1 91 ? -6.943 -1.433 5.538 1.00 90.31 91 LEU A N 1
ATOM 698 C CA . LEU A 1 91 ? -6.248 -1.625 6.807 1.00 90.31 91 LEU A CA 1
ATOM 699 C C . LEU A 1 91 ? -5.320 -0.449 7.133 1.00 90.31 91 LEU A C 1
ATOM 701 O O . LEU A 1 91 ? -5.406 0.102 8.224 1.00 90.31 91 LEU A O 1
ATOM 705 N N . VAL A 1 92 ? -4.460 -0.038 6.195 1.00 90.88 92 VAL A N 1
ATOM 706 C CA . VAL A 1 92 ? -3.530 1.081 6.426 1.00 90.88 92 VAL A CA 1
ATOM 707 C C . VAL A 1 92 ? -4.286 2.369 6.738 1.00 90.88 92 VAL A C 1
ATOM 709 O O . VAL A 1 92 ? -3.917 3.073 7.672 1.00 90.88 92 VAL A O 1
ATOM 712 N N . VAL A 1 93 ? -5.346 2.669 5.982 1.00 91.62 93 VAL A N 1
ATOM 713 C CA . VAL A 1 93 ? -6.132 3.891 6.188 1.00 91.62 93 VAL A CA 1
ATOM 714 C C . VAL A 1 93 ? -6.820 3.873 7.551 1.00 91.62 93 VAL A C 1
ATOM 716 O O . VAL A 1 93 ? -6.727 4.858 8.277 1.00 91.62 93 VAL A O 1
ATOM 719 N N . ILE A 1 94 ? -7.447 2.756 7.936 1.00 89.88 94 ILE A N 1
ATOM 720 C CA . ILE A 1 94 ? -8.072 2.609 9.258 1.00 89.88 94 ILE A CA 1
ATOM 721 C C . ILE A 1 94 ? -7.034 2.825 10.361 1.00 89.88 94 ILE A C 1
ATOM 723 O O . ILE A 1 94 ? -7.282 3.609 11.272 1.00 89.88 94 ILE A O 1
ATOM 727 N N . LEU A 1 95 ? -5.865 2.185 10.263 1.00 88.81 95 LEU A N 1
ATOM 728 C CA . LEU A 1 95 ? -4.801 2.332 11.257 1.00 88.81 95 LEU A CA 1
ATOM 729 C C . LEU A 1 95 ? -4.325 3.784 11.373 1.00 88.81 95 LEU A C 1
ATOM 731 O O . LEU A 1 95 ? -4.186 4.287 12.483 1.00 88.81 95 LEU A O 1
ATOM 735 N N . THR A 1 96 ? -4.122 4.480 10.251 1.00 88.12 96 THR A N 1
ATOM 736 C CA . THR A 1 96 ? -3.735 5.899 10.254 1.00 88.12 96 THR A CA 1
ATOM 737 C C . THR A 1 96 ? -4.806 6.775 10.902 1.00 88.12 96 THR A C 1
ATOM 739 O O . THR A 1 96 ? -4.490 7.595 11.764 1.00 88.12 96 THR A O 1
ATOM 742 N N . VAL A 1 97 ? -6.072 6.600 10.520 1.00 88.06 97 VAL A N 1
ATOM 743 C CA . VAL A 1 97 ? -7.187 7.430 10.995 1.00 88.06 97 VAL A CA 1
ATOM 744 C C . VAL A 1 97 ? -7.443 7.215 12.486 1.00 88.06 97 VAL A C 1
ATOM 746 O O . VAL A 1 97 ? -7.573 8.186 13.228 1.00 88.06 97 VAL A O 1
ATOM 749 N N . ARG A 1 98 ? -7.443 5.956 12.941 1.00 86.50 98 ARG A N 1
ATOM 750 C CA . ARG A 1 98 ? -7.624 5.602 14.356 1.00 86.50 98 ARG A CA 1
ATOM 751 C C . ARG A 1 98 ? -6.457 6.057 15.221 1.00 86.50 98 ARG A C 1
ATOM 753 O O . ARG A 1 98 ? -6.685 6.572 16.306 1.00 86.50 98 ARG A O 1
ATOM 760 N N . ALA A 1 99 ? -5.223 5.952 14.729 1.00 86.19 99 ALA A N 1
ATOM 761 C CA . ALA A 1 99 ? -4.060 6.476 15.444 1.00 86.19 99 ALA A CA 1
ATOM 762 C C . ALA A 1 99 ? -4.079 8.012 15.574 1.00 86.19 99 ALA A C 1
ATOM 764 O O . ALA A 1 99 ? -3.420 8.556 16.454 1.00 86.19 99 ALA A O 1
ATOM 765 N N . SER A 1 100 ? -4.830 8.704 14.712 1.00 84.06 100 SER A N 1
ATOM 766 C CA . SER A 1 100 ? -4.989 10.165 14.720 1.00 84.06 100 SER A CA 1
ATOM 767 C C . SER A 1 100 ? -6.209 10.649 15.522 1.00 84.06 100 SER A C 1
ATOM 769 O O . SER A 1 100 ? -6.518 11.840 15.473 1.00 84.06 100 SER A O 1
ATOM 771 N N . ASP A 1 101 ? -6.925 9.728 16.182 1.00 83.12 101 ASP A N 1
ATOM 772 C CA . ASP A 1 101 ? -8.170 9.959 16.932 1.00 83.12 101 ASP A CA 1
ATOM 773 C C . ASP A 1 101 ? -9.232 10.756 16.145 1.00 83.12 101 ASP A C 1
ATOM 775 O O . ASP A 1 101 ? -9.891 11.662 16.649 1.00 83.12 101 ASP A O 1
ATOM 779 N N . GLN A 1 102 ? -9.354 10.459 14.846 1.00 82.06 102 GLN A N 1
ATOM 780 C CA . GLN A 1 102 ? -10.304 11.128 13.955 1.00 82.06 102 GLN A CA 1
ATOM 781 C C . GLN A 1 102 ? -11.643 10.383 13.879 1.00 82.06 102 GLN A C 1
ATOM 783 O O . GLN A 1 102 ? -11.721 9.163 14.042 1.00 82.06 102 GLN A O 1
ATOM 788 N N . ASP A 1 103 ? -12.695 11.137 13.563 1.00 85.00 103 ASP A N 1
ATOM 789 C CA . ASP A 1 103 ? -14.068 10.640 13.473 1.00 85.00 103 ASP A CA 1
ATOM 790 C C . ASP A 1 103 ? -14.293 9.663 12.296 1.00 85.00 103 ASP A C 1
ATOM 792 O O . ASP A 1 103 ? -13.592 9.674 11.277 1.00 85.00 103 ASP A O 1
ATOM 796 N N . ASP A 1 104 ? -15.341 8.847 12.404 1.00 81.62 104 ASP A N 1
ATOM 797 C CA . ASP A 1 104 ? -15.771 7.869 11.401 1.00 81.62 104 ASP A CA 1
ATOM 798 C C . ASP A 1 104 ? -16.144 8.529 10.056 1.00 81.62 104 ASP A C 1
ATOM 800 O O . ASP A 1 104 ? -15.980 7.927 8.985 1.00 81.62 104 ASP A O 1
ATOM 804 N N . GLY A 1 105 ? -16.592 9.790 10.085 1.00 81.75 105 GLY A N 1
ATOM 805 C CA . GLY A 1 105 ? -16.804 10.591 8.879 1.00 81.75 105 GLY A CA 1
ATOM 806 C C . GLY A 1 105 ? -15.505 10.846 8.105 1.00 81.75 105 GLY A C 1
ATOM 807 O O . GLY A 1 105 ? -15.465 10.679 6.883 1.00 81.75 105 GLY A O 1
ATOM 808 N N . TYR A 1 106 ? -14.418 11.177 8.811 1.00 83.00 106 TYR A N 1
ATOM 809 C CA . TYR A 1 106 ? -13.094 11.357 8.208 1.00 83.00 106 TYR A CA 1
ATOM 810 C C . TYR A 1 106 ? -12.520 10.026 7.711 1.00 83.00 106 TYR A C 1
ATOM 812 O O . TYR A 1 106 ? -11.936 9.981 6.630 1.00 83.00 106 TYR A O 1
ATOM 820 N N . LEU A 1 107 ? -12.756 8.925 8.437 1.00 86.81 107 LEU A N 1
ATOM 821 C CA . LEU A 1 107 ? -12.370 7.576 8.009 1.00 86.81 107 LEU A CA 1
ATOM 822 C C . LEU A 1 107 ? -12.958 7.229 6.643 1.00 86.81 107 LEU A C 1
ATOM 824 O O . LEU A 1 107 ? -12.232 6.825 5.733 1.00 86.81 107 LEU A O 1
ATOM 828 N N . THR A 1 108 ? -14.271 7.403 6.499 1.00 85.38 108 THR A N 1
ATOM 829 C CA . THR A 1 108 ? -14.989 7.080 5.261 1.00 85.38 108 THR A CA 1
ATOM 830 C C . THR A 1 108 ? -14.433 7.895 4.098 1.00 85.38 108 THR A C 1
ATOM 832 O O . THR A 1 108 ? -14.086 7.338 3.055 1.00 85.38 108 THR A O 1
ATOM 835 N N . TRP A 1 109 ? -14.264 9.202 4.302 1.00 85.56 109 TRP A N 1
ATOM 836 C CA . TRP A 1 109 ? -13.654 10.093 3.321 1.00 85.56 109 TRP A CA 1
ATOM 837 C C . TRP A 1 109 ? -12.232 9.658 2.929 1.00 85.56 109 TRP A C 1
ATOM 839 O O . TRP A 1 109 ? -11.940 9.517 1.739 1.00 85.56 109 TRP A O 1
ATOM 849 N N . ALA A 1 110 ? -11.370 9.372 3.909 1.00 87.12 110 ALA A N 1
ATOM 850 C CA . ALA A 1 110 ? -9.977 8.997 3.684 1.00 87.12 110 ALA A CA 1
ATOM 851 C C . ALA A 1 110 ? -9.854 7.680 2.902 1.00 87.12 110 ALA A C 1
ATOM 853 O O . ALA A 1 110 ? -8.995 7.559 2.029 1.00 87.12 110 ALA A O 1
ATOM 854 N N . VAL A 1 111 ? -10.735 6.705 3.162 1.00 89.62 111 VAL A N 1
ATOM 855 C CA . VAL A 1 111 ? -10.777 5.439 2.412 1.00 89.62 111 VAL A CA 1
ATOM 856 C C . VAL A 1 111 ? -11.129 5.692 0.944 1.00 89.62 111 VAL A C 1
ATOM 858 O O . VAL A 1 111 ? -10.446 5.179 0.054 1.00 89.62 111 VAL A O 1
ATOM 861 N N . PHE A 1 112 ? -12.147 6.513 0.667 1.00 88.56 112 PHE A N 1
ATOM 862 C CA . PHE A 1 112 ? -12.516 6.870 -0.707 1.00 88.56 112 PHE A CA 1
ATOM 863 C C . PHE A 1 112 ? -11.397 7.628 -1.429 1.00 88.56 112 PHE A C 1
ATOM 865 O O . PHE A 1 112 ? -11.029 7.257 -2.547 1.00 88.56 112 PHE A O 1
ATOM 872 N N . ALA A 1 113 ? -10.821 8.647 -0.786 1.00 88.38 113 ALA A N 1
ATOM 873 C CA . ALA A 1 113 ? -9.713 9.420 -1.339 1.00 88.38 113 ALA A CA 1
ATOM 874 C C . ALA A 1 113 ? -8.503 8.521 -1.649 1.00 88.38 113 ALA A C 1
ATOM 876 O O . ALA A 1 113 ? -7.961 8.565 -2.756 1.00 88.38 113 ALA A O 1
ATOM 877 N N . ALA A 1 114 ? -8.136 7.627 -0.724 1.00 90.81 114 ALA A N 1
ATOM 878 C CA . ALA A 1 114 ? -7.036 6.686 -0.906 1.00 90.81 114 ALA A CA 1
ATOM 879 C C . ALA A 1 114 ? -7.255 5.751 -2.105 1.00 90.81 114 ALA A C 1
ATOM 881 O O . ALA A 1 114 ? -6.311 5.500 -2.855 1.00 90.81 114 ALA A O 1
ATOM 882 N N . PHE A 1 115 ? -8.478 5.260 -2.332 1.00 91.75 115 PHE A N 1
ATOM 883 C CA . PHE A 1 115 ? -8.770 4.409 -3.488 1.00 91.75 115 PHE A CA 1
ATOM 884 C C . PHE A 1 115 ? -8.738 5.156 -4.816 1.00 91.75 115 PHE A C 1
ATOM 886 O O . PHE A 1 115 ? -8.194 4.625 -5.786 1.00 91.75 115 PHE A O 1
ATOM 893 N N . ILE A 1 116 ? -9.259 6.384 -4.863 1.00 90.94 116 ILE A N 1
ATOM 894 C CA . ILE A 1 116 ? -9.190 7.227 -6.063 1.00 90.94 116 ILE A CA 1
ATOM 895 C C . ILE A 1 116 ? -7.725 7.502 -6.417 1.00 90.94 116 ILE A C 1
ATOM 897 O O . ILE A 1 116 ? -7.305 7.288 -7.555 1.00 90.94 116 ILE A O 1
ATOM 901 N N . ILE A 1 117 ? -6.921 7.901 -5.431 1.00 91.81 117 ILE A N 1
ATOM 902 C CA . ILE A 1 117 ? -5.497 8.183 -5.618 1.00 91.81 117 ILE A CA 1
ATOM 903 C C . ILE A 1 117 ? -4.738 6.914 -6.033 1.00 91.81 117 ILE A C 1
ATOM 905 O O . ILE A 1 117 ? -3.984 6.946 -7.005 1.00 91.81 117 ILE A O 1
ATOM 909 N N . ASN A 1 118 ? -4.974 5.775 -5.373 1.00 92.56 118 ASN A N 1
ATOM 910 C CA . ASN A 1 118 ? -4.366 4.488 -5.731 1.00 92.56 118 ASN A CA 1
ATOM 911 C C . ASN A 1 118 ? -4.720 4.075 -7.173 1.00 92.56 118 ASN A C 1
ATOM 913 O O . ASN A 1 118 ? -3.840 3.663 -7.933 1.00 92.56 118 ASN A O 1
ATOM 917 N N . ALA A 1 119 ? -5.975 4.258 -7.598 1.00 92.25 119 ALA A N 1
ATOM 918 C CA . ALA A 1 119 ? -6.400 3.987 -8.970 1.00 92.25 119 ALA A CA 1
ATOM 919 C C . ALA A 1 119 ? -5.672 4.883 -9.989 1.00 92.25 119 ALA A C 1
ATOM 921 O O . ALA A 1 119 ? -5.183 4.387 -11.009 1.00 92.25 119 ALA A O 1
ATOM 922 N N . ILE A 1 120 ? -5.536 6.182 -9.699 1.00 92.56 120 ILE A N 1
ATOM 923 C CA . ILE A 1 120 ? -4.800 7.133 -10.545 1.00 92.56 120 ILE A CA 1
ATOM 924 C C . ILE A 1 120 ? -3.326 6.726 -10.655 1.00 92.56 120 ILE A C 1
ATOM 926 O O . ILE A 1 120 ? -2.805 6.601 -11.765 1.00 92.56 120 ILE A O 1
ATOM 930 N N . ILE A 1 121 ? -2.652 6.463 -9.531 1.00 92.31 121 ILE A N 1
ATOM 931 C CA . ILE A 1 121 ? -1.226 6.100 -9.524 1.00 92.31 121 ILE A CA 1
ATOM 932 C C . ILE A 1 121 ? -1.000 4.773 -10.239 1.00 92.31 121 ILE A C 1
ATOM 934 O O . ILE A 1 121 ? -0.095 4.674 -11.063 1.00 92.31 121 ILE A O 1
ATOM 938 N N . THR A 1 122 ? -1.820 3.761 -9.957 1.00 91.75 122 THR A N 1
ATOM 939 C CA . THR A 1 122 ? -1.731 2.447 -10.606 1.00 91.75 122 THR A CA 1
ATOM 940 C C . THR A 1 122 ? -1.925 2.573 -12.119 1.00 91.75 122 THR A C 1
ATOM 942 O O . THR A 1 122 ? -1.215 1.935 -12.897 1.00 91.75 122 THR A O 1
ATOM 945 N N . THR A 1 123 ? -2.820 3.459 -12.562 1.00 91.81 123 THR A N 1
ATOM 946 C CA . THR A 1 123 ? -2.987 3.754 -13.990 1.00 91.81 123 THR A CA 1
ATOM 947 C C . THR A 1 123 ? -1.727 4.402 -14.563 1.00 91.81 123 THR A C 1
ATOM 949 O O . THR A 1 123 ? -1.221 3.935 -15.579 1.00 91.81 123 THR A O 1
ATOM 952 N N . ILE A 1 124 ? -1.162 5.417 -13.896 1.00 91.94 124 ILE A N 1
ATOM 953 C CA . ILE A 1 124 ? 0.091 6.078 -14.310 1.00 91.94 124 ILE A CA 1
ATOM 954 C C . ILE A 1 124 ? 1.260 5.080 -14.371 1.00 91.94 124 ILE A C 1
ATOM 956 O O . ILE A 1 124 ? 2.062 5.137 -15.306 1.00 91.94 124 ILE A O 1
ATOM 960 N N . GLN A 1 125 ? 1.346 4.154 -13.408 1.00 91.88 125 GLN A N 1
ATOM 961 C CA . GLN A 1 125 ? 2.337 3.072 -13.369 1.00 91.88 125 GLN A CA 1
ATOM 962 C C . GLN A 1 125 ? 2.251 2.195 -14.621 1.00 91.88 125 GLN A C 1
ATOM 964 O O . GLN A 1 125 ? 3.284 1.929 -15.242 1.00 91.88 125 GLN A O 1
ATOM 969 N N . ALA A 1 126 ? 1.032 1.811 -15.009 1.00 89.50 126 ALA A N 1
ATOM 970 C CA . ALA A 1 126 ? 0.770 0.924 -16.135 1.00 89.50 126 ALA A CA 1
ATOM 971 C C . ALA A 1 126 ? 0.939 1.610 -17.503 1.00 89.50 126 ALA A C 1
ATOM 973 O O . ALA A 1 126 ? 1.625 1.073 -18.367 1.00 89.50 126 ALA A O 1
ATOM 974 N N . VAL A 1 127 ? 0.357 2.799 -17.714 1.00 87.62 127 VAL A N 1
ATOM 975 C CA . VAL A 1 127 ? 0.372 3.479 -19.031 1.00 87.62 127 VAL A CA 1
ATOM 976 C C . VAL A 1 127 ? 1.665 4.239 -19.316 1.00 87.62 127 VAL A C 1
ATOM 978 O O . VAL A 1 127 ? 1.886 4.664 -20.447 1.00 87.62 127 VAL A O 1
ATOM 981 N N . ARG A 1 128 ? 2.513 4.422 -18.295 1.00 85.06 128 ARG A N 1
ATOM 982 C CA . ARG A 1 128 ? 3.759 5.191 -18.354 1.00 85.06 128 ARG A CA 1
ATOM 983 C C . ARG A 1 128 ? 3.546 6.600 -18.919 1.00 85.06 128 ARG A C 1
ATOM 985 O O . ARG A 1 128 ? 3.890 6.910 -20.062 1.00 85.06 128 ARG A O 1
ATOM 992 N N . LEU A 1 129 ? 3.010 7.488 -18.087 1.00 82.94 129 LEU A N 1
ATOM 993 C CA . LEU A 1 129 ? 2.824 8.888 -18.455 1.00 82.94 129 LEU A CA 1
ATOM 994 C C . LEU A 1 129 ? 4.184 9.613 -18.545 1.00 82.94 129 LEU A C 1
ATOM 996 O O . LEU A 1 129 ? 4.768 10.031 -17.543 1.00 82.94 129 LEU A O 1
ATOM 1000 N N . TRP A 1 130 ? 4.688 9.784 -19.771 1.00 79.25 130 TRP A N 1
ATOM 1001 C CA . TRP A 1 130 ? 5.952 10.463 -20.087 1.00 79.25 130 TRP A CA 1
ATOM 1002 C C . TRP A 1 130 ? 7.189 9.789 -19.462 1.00 79.25 130 TRP A C 1
ATOM 1004 O O . TRP A 1 130 ? 7.728 8.815 -19.991 1.00 79.25 130 TRP A O 1
ATOM 1014 N N . ARG A 1 131 ? 7.677 10.327 -18.341 1.00 79.69 131 ARG A N 1
ATOM 1015 C CA . ARG A 1 131 ? 8.825 9.813 -17.576 1.00 79.69 131 ARG A CA 1
ATOM 1016 C C . ARG A 1 131 ? 8.394 9.130 -16.280 1.00 79.69 131 ARG A C 1
ATOM 1018 O O . ARG A 1 131 ? 9.256 8.593 -15.592 1.00 79.69 131 ARG A O 1
ATOM 1025 N N . PHE A 1 132 ? 7.104 9.161 -15.960 1.00 86.50 132 PHE A N 1
ATOM 1026 C CA . PHE A 1 132 ? 6.525 8.575 -14.760 1.00 86.50 132 PHE A CA 1
ATOM 1027 C C . PHE A 1 132 ? 5.855 7.242 -15.092 1.00 86.50 132 PHE A C 1
ATOM 1029 O O . PHE A 1 132 ? 5.303 7.065 -16.175 1.00 86.50 132 PHE A O 1
ATOM 1036 N N . GLY A 1 133 ? 5.928 6.307 -14.150 1.00 85.50 133 GLY A N 1
ATOM 1037 C CA . GLY A 1 133 ? 5.487 4.924 -14.300 1.00 85.50 133 GLY A CA 1
ATOM 1038 C C . GLY A 1 133 ? 6.565 3.986 -14.846 1.00 85.50 133 GLY A C 1
ATOM 1039 O O . GLY A 1 133 ? 7.519 4.403 -15.510 1.00 85.50 133 GLY A O 1
ATOM 1040 N N . CYS A 1 134 ? 6.414 2.700 -14.539 1.00 86.19 134 CYS A N 1
ATOM 1041 C CA . CYS A 1 134 ? 7.309 1.641 -15.006 1.00 86.19 134 CYS A CA 1
ATOM 1042 C C . CYS A 1 134 ? 6.860 1.003 -16.326 1.00 86.19 134 CYS A C 1
ATOM 1044 O O . CYS A 1 134 ? 7.682 0.372 -16.980 1.00 86.19 134 CYS A O 1
ATOM 1046 N N . GLY A 1 135 ? 5.603 1.179 -16.746 1.00 84.38 135 GLY A N 1
ATOM 1047 C CA . GLY A 1 135 ? 5.029 0.438 -17.874 1.00 84.38 135 GLY A CA 1
ATOM 1048 C C . GLY A 1 135 ? 4.673 -1.008 -17.518 1.00 84.38 135 GLY A C 1
ATOM 1049 O O . GLY A 1 135 ? 4.571 -1.852 -18.399 1.00 84.38 135 GLY A O 1
ATOM 1050 N N . LEU A 1 136 ? 4.532 -1.308 -16.224 1.00 85.88 136 LEU A N 1
ATOM 1051 C CA . LEU A 1 136 ? 4.142 -2.614 -15.703 1.00 85.88 136 LEU A CA 1
ATOM 1052 C C . LEU A 1 136 ? 2.946 -2.447 -14.767 1.00 85.88 136 LEU A C 1
ATOM 1054 O O . LEU A 1 136 ? 2.723 -1.372 -14.207 1.00 85.88 136 LEU A O 1
ATOM 1058 N N . ALA A 1 137 ? 2.189 -3.527 -14.572 1.00 83.56 137 ALA A N 1
ATOM 1059 C CA . ALA A 1 137 ? 1.091 -3.574 -13.612 1.00 83.56 137 ALA A CA 1
ATOM 1060 C C . ALA A 1 137 ? 1.638 -3.581 -12.173 1.00 83.56 137 ALA A C 1
ATOM 1062 O O . ALA A 1 137 ? 1.739 -4.622 -11.526 1.00 83.56 137 ALA A O 1
ATOM 1063 N N . VAL A 1 138 ? 2.034 -2.403 -11.690 1.00 86.25 138 VAL A N 1
ATOM 1064 C CA . VAL A 1 138 ? 2.497 -2.170 -10.322 1.00 86.25 138 VAL A CA 1
ATOM 1065 C C . VAL A 1 138 ? 1.426 -1.384 -9.591 1.00 86.25 138 VAL A C 1
ATOM 1067 O O . VAL A 1 138 ? 1.110 -0.252 -9.952 1.00 86.25 138 VAL A O 1
ATOM 1070 N N . VAL A 1 139 ? 0.885 -1.986 -8.540 1.00 83.00 139 VAL A N 1
ATOM 1071 C CA . VAL A 1 139 ? -0.102 -1.329 -7.688 1.00 83.00 139 VAL A CA 1
ATOM 1072 C C . VAL A 1 139 ? 0.593 -0.614 -6.552 1.00 83.00 139 VAL A C 1
ATOM 1074 O O . VAL A 1 139 ? 1.534 -1.129 -5.953 1.00 83.00 139 VAL A O 1
ATOM 1077 N N . THR A 1 140 ? 0.147 0.606 -6.287 1.00 83.56 140 THR A N 1
ATOM 1078 C CA . THR A 1 140 ? 0.752 1.491 -5.292 1.00 83.56 140 THR A CA 1
ATOM 1079 C C . THR A 1 140 ? -0.324 2.038 -4.388 1.00 83.56 140 THR A C 1
ATOM 1081 O O . THR A 1 140 ? -1.148 2.837 -4.813 1.00 83.56 140 THR A O 1
ATOM 1084 N N . GLY A 1 141 ? -0.294 1.603 -3.137 1.00 85.31 141 GLY A N 1
ATOM 1085 C CA . GLY A 1 141 ? -1.222 2.044 -2.111 1.00 85.31 141 GLY A CA 1
ATOM 1086 C C . GLY A 1 141 ? -0.519 2.764 -0.961 1.00 85.31 141 GLY A C 1
ATOM 1087 O O . GLY A 1 141 ? 0.712 2.878 -0.950 1.00 85.31 141 GLY A O 1
ATOM 1088 N N . PRO A 1 142 ? -1.301 3.219 0.028 1.00 88.88 142 PRO A N 1
ATOM 1089 C CA . PRO A 1 142 ? -0.762 3.736 1.275 1.00 88.88 142 PRO A CA 1
ATOM 1090 C C . PRO A 1 142 ? 0.101 2.667 1.961 1.00 88.88 142 PRO A C 1
ATOM 1092 O O . PRO A 1 142 ? -0.140 1.464 1.837 1.00 88.88 142 PRO A O 1
ATOM 1095 N N . THR A 1 143 ? 1.139 3.105 2.674 1.00 88.12 143 THR A N 1
ATOM 1096 C CA . THR A 1 143 ? 2.108 2.197 3.299 1.00 88.12 143 THR A CA 1
ATOM 1097 C C . THR A 1 143 ? 2.066 2.297 4.816 1.00 88.12 143 THR A C 1
ATOM 1099 O O . THR A 1 143 ? 2.031 3.387 5.380 1.00 88.12 143 THR A O 1
ATOM 1102 N N . ILE A 1 144 ? 2.128 1.140 5.481 1.00 85.94 144 ILE A N 1
ATOM 1103 C CA . ILE A 1 144 ? 2.037 1.032 6.949 1.00 85.94 144 ILE A CA 1
ATOM 1104 C C . ILE A 1 144 ? 3.146 1.837 7.654 1.00 85.94 144 ILE A C 1
ATOM 1106 O O . ILE A 1 144 ? 2.963 2.325 8.761 1.00 85.94 144 ILE A O 1
ATOM 1110 N N . GLN A 1 145 ? 4.285 2.036 6.986 1.00 87.31 145 GLN A N 1
ATOM 1111 C CA . GLN A 1 145 ? 5.444 2.775 7.502 1.00 87.31 145 GLN A CA 1
ATOM 1112 C C . GLN A 1 145 ? 5.112 4.214 7.914 1.00 87.31 145 GLN A C 1
ATOM 1114 O O . GLN A 1 145 ? 5.767 4.767 8.791 1.00 87.31 145 GLN A O 1
ATOM 1119 N N . PHE A 1 146 ? 4.111 4.815 7.269 1.00 88.88 146 PHE A N 1
ATOM 1120 C CA . PHE A 1 146 ? 3.717 6.191 7.531 1.00 88.88 146 PHE A CA 1
ATOM 1121 C C . PHE A 1 146 ? 2.719 6.317 8.684 1.00 88.88 146 PHE A C 1
ATOM 1123 O O . PHE A 1 146 ? 2.665 7.390 9.267 1.00 88.88 146 PHE A O 1
ATOM 1130 N N . VAL A 1 147 ? 2.011 5.248 9.078 1.00 89.19 147 VAL A N 1
ATOM 1131 C CA . VAL A 1 147 ? 0.887 5.279 10.041 1.00 89.19 147 VAL A CA 1
ATOM 1132 C C . VAL A 1 147 ? 1.208 6.098 11.293 1.00 89.19 147 VAL A C 1
ATOM 1134 O O . VAL A 1 147 ? 0.538 7.095 11.560 1.00 89.19 147 VAL A O 1
ATOM 1137 N N . ALA A 1 148 ? 2.266 5.730 12.021 1.00 86.69 148 ALA A N 1
ATOM 1138 C CA . ALA A 1 148 ? 2.621 6.379 13.283 1.00 86.69 148 ALA A CA 1
ATOM 1139 C C . ALA A 1 148 ? 3.011 7.854 13.099 1.00 86.69 148 ALA A C 1
ATOM 1141 O O . ALA A 1 148 ? 2.617 8.712 13.880 1.00 86.69 148 ALA A O 1
ATOM 1142 N N . VAL A 1 149 ? 3.764 8.168 12.046 1.00 89.50 149 VAL A N 1
ATOM 1143 C CA . VAL A 1 149 ? 4.270 9.529 11.822 1.00 89.50 149 VAL A CA 1
ATOM 1144 C C . VAL A 1 149 ? 3.170 10.442 11.281 1.00 89.50 149 VAL A C 1
ATOM 1146 O O . VAL A 1 149 ? 3.100 11.608 11.661 1.00 89.50 149 VAL A O 1
ATOM 1149 N N . THR A 1 150 ? 2.262 9.910 10.460 1.00 90.50 150 THR A N 1
ATOM 1150 C CA . THR A 1 150 ? 1.069 10.637 10.016 1.00 90.50 150 THR A CA 1
ATOM 1151 C C . THR A 1 150 ? 0.122 10.921 11.172 1.00 90.50 150 THR A C 1
ATOM 1153 O O . THR A 1 150 ? -0.379 12.035 11.266 1.00 90.50 150 THR A O 1
ATOM 1156 N N . ALA A 1 151 ? -0.047 9.968 12.092 1.00 88.56 151 ALA A N 1
ATOM 1157 C CA . ALA A 1 151 ? -0.842 10.168 13.295 1.00 88.56 151 ALA A CA 1
ATOM 1158 C C . ALA A 1 151 ? -0.264 11.259 14.197 1.00 88.56 151 ALA A C 1
ATOM 1160 O O . ALA A 1 151 ? -0.979 12.165 14.620 1.00 88.56 151 ALA A O 1
ATOM 1161 N N . LEU A 1 152 ? 1.055 11.236 14.405 1.00 89.81 152 LEU A N 1
ATOM 1162 C CA . LEU A 1 152 ? 1.747 12.283 15.151 1.00 89.81 152 LEU A CA 1
ATOM 1163 C C . LEU A 1 152 ? 1.585 13.660 14.493 1.00 89.81 152 LEU A C 1
ATOM 1165 O O . LEU A 1 152 ? 1.274 14.620 15.193 1.00 89.81 152 LEU A O 1
ATOM 1169 N N . ALA A 1 153 ? 1.728 13.755 13.168 1.00 90.81 153 ALA A N 1
ATOM 1170 C CA . ALA A 1 153 ? 1.536 15.009 12.439 1.00 90.81 153 ALA A CA 1
ATOM 1171 C C . ALA A 1 153 ? 0.118 15.574 12.600 1.00 90.81 153 ALA A C 1
ATOM 1173 O O . ALA A 1 153 ? -0.035 16.766 12.855 1.00 90.81 153 ALA A O 1
ATOM 1174 N N . VAL A 1 154 ? -0.906 14.719 12.504 1.00 89.06 154 VAL A N 1
ATOM 1175 C CA . VAL A 1 154 ? -2.304 15.134 12.692 1.00 89.06 154 VAL A CA 1
ATOM 1176 C C . VAL A 1 154 ? -2.570 15.539 14.141 1.00 89.06 154 VAL A C 1
ATOM 1178 O O . VAL A 1 154 ? -3.263 16.523 14.370 1.00 89.06 154 VAL A O 1
ATOM 1181 N N . SER A 1 155 ? -1.994 14.839 15.120 1.00 86.81 155 SER A N 1
ATOM 1182 C CA . SER A 1 155 ? -2.185 15.167 16.540 1.00 86.81 155 SER A CA 1
ATOM 1183 C C . SER A 1 155 ? -1.538 16.492 16.969 1.00 86.81 155 SER A C 1
ATOM 1185 O O . SER A 1 155 ? -2.054 17.142 17.872 1.00 86.81 155 SER A O 1
ATOM 1187 N N . GLN A 1 156 ? -0.426 16.892 16.338 1.00 87.31 156 GLN A N 1
ATOM 1188 C CA . GLN A 1 156 ? 0.305 18.118 16.684 1.00 87.31 156 GLN A CA 1
ATOM 1189 C C . GLN A 1 156 ? -0.234 19.336 15.926 1.00 87.31 156 GLN A C 1
ATOM 1191 O O . GLN A 1 156 ? -0.702 20.281 16.553 1.00 87.31 156 GLN A O 1
ATOM 1196 N N . GLY A 1 157 ? -0.276 19.269 14.590 1.00 82.69 157 GLY A N 1
ATOM 1197 C CA . GLY A 1 157 ? -0.633 20.415 13.740 1.00 82.69 157 GLY A CA 1
ATOM 1198 C C . GLY A 1 157 ? -1.850 20.188 12.847 1.00 82.69 157 GLY A C 1
ATOM 1199 O O . GLY A 1 157 ? -2.095 20.944 11.904 1.00 82.69 157 GLY A O 1
ATOM 1200 N N . GLY A 1 158 ? -2.621 19.132 13.104 1.00 86.56 158 GLY A N 1
ATOM 1201 C CA . GLY A 1 158 ? -3.837 18.825 12.363 1.00 86.56 158 GLY A CA 1
ATOM 1202 C C . GLY A 1 158 ? -3.609 18.298 10.937 1.00 86.56 158 GLY A C 1
ATOM 1203 O O . GLY A 1 158 ? -2.478 18.120 10.470 1.00 86.56 158 GLY A O 1
ATOM 1204 N N . PRO A 1 159 ? -4.705 18.050 10.197 1.00 85.00 159 PRO A N 1
ATOM 1205 C CA . PRO A 1 159 ? -4.645 17.549 8.822 1.00 85.00 159 PRO A CA 1
ATOM 1206 C C . PRO A 1 159 ? -3.917 18.486 7.841 1.00 85.00 159 PRO A C 1
ATOM 1208 O O . PRO A 1 159 ? -3.321 18.010 6.877 1.00 85.00 159 PRO A O 1
ATOM 1211 N N . ALA A 1 160 ? -3.918 19.800 8.095 1.00 88.38 160 ALA A N 1
ATOM 1212 C CA . ALA A 1 160 ? -3.235 20.788 7.257 1.00 88.38 160 ALA A CA 1
ATOM 1213 C C . ALA A 1 160 ? -1.699 20.696 7.358 1.00 88.38 160 ALA A C 1
ATOM 1215 O O . ALA A 1 160 ? -1.007 20.838 6.346 1.00 88.38 160 ALA A O 1
ATOM 1216 N N . LEU A 1 161 ? -1.155 20.402 8.548 1.00 90.81 161 LEU A N 1
ATOM 1217 C CA . LEU A 1 161 ? 0.278 20.147 8.722 1.00 90.81 161 LEU A CA 1
ATOM 1218 C C . LEU A 1 161 ? 0.693 18.856 8.008 1.00 90.81 161 LEU A C 1
ATOM 1220 O O . LEU A 1 161 ? 1.707 18.830 7.305 1.00 90.81 161 LEU A O 1
ATOM 1224 N N . LEU A 1 162 ? -0.106 17.791 8.152 1.00 91.25 162 LEU A N 1
ATOM 1225 C CA . LEU A 1 162 ? 0.116 16.531 7.441 1.00 91.25 162 LEU A CA 1
ATOM 1226 C C . LEU A 1 162 ? 0.150 16.756 5.921 1.00 91.25 162 LEU A C 1
ATOM 1228 O O . LEU A 1 162 ? 1.069 16.276 5.256 1.00 91.25 162 LEU A O 1
ATOM 1232 N N . ALA A 1 163 ? -0.812 17.508 5.386 1.00 90.88 163 ALA A N 1
ATOM 1233 C CA . ALA A 1 163 ? -0.882 17.865 3.975 1.00 90.88 163 ALA A CA 1
ATOM 1234 C C . ALA A 1 163 ? 0.415 18.543 3.495 1.00 90.88 163 ALA A C 1
ATOM 1236 O O . ALA A 1 163 ? 1.049 18.075 2.543 1.00 90.88 163 ALA A O 1
ATOM 1237 N N . THR A 1 164 ? 0.893 19.569 4.209 1.00 92.25 164 THR A N 1
ATOM 1238 C CA . THR A 1 164 ? 2.161 20.243 3.886 1.00 92.25 164 THR A CA 1
ATOM 1239 C C . THR A 1 164 ? 3.359 19.293 3.965 1.00 92.25 164 THR A C 1
ATOM 1241 O O . THR A 1 164 ? 4.192 19.276 3.053 1.00 92.25 164 THR A O 1
ATOM 1244 N N . LEU A 1 165 ? 3.455 18.463 5.011 1.00 93.81 165 LEU A N 1
ATOM 1245 C CA . LEU A 1 165 ? 4.542 17.491 5.168 1.00 93.81 165 LEU A CA 1
ATOM 1246 C C . LEU A 1 165 ? 4.557 16.465 4.030 1.00 93.81 165 LEU A C 1
ATOM 1248 O O . LEU A 1 165 ? 5.634 16.141 3.525 1.00 93.81 165 LEU A O 1
ATOM 1252 N N . LEU A 1 166 ? 3.394 15.992 3.575 1.00 93.81 166 LEU A N 1
ATOM 1253 C CA . LEU A 1 166 ? 3.278 15.077 2.436 1.00 93.81 166 LEU A CA 1
ATOM 1254 C C . LEU A 1 166 ? 3.688 15.738 1.118 1.00 93.81 166 LEU A C 1
ATOM 1256 O O . LEU A 1 166 ? 4.419 15.124 0.337 1.00 93.81 166 LEU A O 1
ATOM 1260 N N . VAL A 1 167 ? 3.288 16.991 0.885 1.00 94.31 167 VAL A N 1
ATOM 1261 C CA . VAL A 1 167 ? 3.695 17.760 -0.303 1.00 94.31 167 VAL A CA 1
ATOM 1262 C C . VAL A 1 167 ? 5.214 17.952 -0.324 1.00 94.31 167 VAL A C 1
ATOM 1264 O O . VAL A 1 167 ? 5.864 17.627 -1.318 1.00 94.31 167 VAL A O 1
ATOM 1267 N N . VAL A 1 168 ? 5.811 18.409 0.780 1.00 94.69 168 VAL A N 1
ATOM 1268 C CA . VAL A 1 168 ? 7.266 18.625 0.882 1.00 94.69 168 VAL A CA 1
ATOM 1269 C C . VAL A 1 168 ? 8.032 17.307 0.752 1.00 94.69 168 VAL A C 1
ATOM 1271 O O . VAL A 1 168 ? 9.021 17.229 0.020 1.00 94.69 168 VAL A O 1
ATOM 1274 N N . SER A 1 169 ? 7.539 16.243 1.386 1.00 94.75 169 SER A N 1
ATOM 1275 C CA . SER A 1 169 ? 8.097 14.894 1.253 1.00 94.75 169 SER A CA 1
ATOM 1276 C C . SER A 1 169 ? 8.023 14.383 -0.180 1.00 94.75 169 SER A C 1
ATOM 1278 O O . SER A 1 169 ? 8.986 13.815 -0.685 1.00 94.75 169 SER A O 1
ATOM 1280 N N . SER A 1 170 ? 6.915 14.623 -0.882 1.00 94.94 170 SER A N 1
ATOM 1281 C CA . SER A 1 170 ? 6.775 14.247 -2.288 1.00 94.94 170 SER A CA 1
ATOM 1282 C C . SER A 1 170 ? 7.822 14.946 -3.164 1.00 94.94 170 SER A C 1
ATOM 1284 O O . SER A 1 170 ? 8.473 14.295 -3.986 1.00 94.94 170 SER A O 1
ATOM 1286 N N . LEU A 1 171 ? 8.061 16.244 -2.946 1.00 95.12 171 LEU A N 1
ATOM 1287 C CA . LEU A 1 171 ? 9.117 16.988 -3.642 1.00 95.12 171 LEU A CA 1
ATOM 1288 C C . LEU A 1 171 ? 10.507 16.410 -3.353 1.00 95.12 171 LEU A C 1
ATOM 1290 O O . LEU A 1 171 ? 11.301 16.214 -4.278 1.00 95.12 171 LEU A O 1
ATOM 1294 N N . PHE A 1 172 ? 10.781 16.066 -2.094 1.00 95.19 172 PHE A N 1
ATOM 1295 C CA . PHE A 1 172 ? 12.007 15.366 -1.722 1.00 95.19 172 PHE A CA 1
ATOM 1296 C C . PHE A 1 172 ? 12.127 14.015 -2.447 1.00 95.19 172 PHE A C 1
ATOM 1298 O O . PHE A 1 172 ? 13.174 13.702 -3.016 1.00 95.19 172 PHE A O 1
ATOM 1305 N N . GLN A 1 173 ? 11.038 13.251 -2.538 1.00 93.62 173 GLN A N 1
ATOM 1306 C CA . GLN A 1 173 ? 11.014 11.977 -3.251 1.00 93.62 173 GLN A CA 1
ATOM 1307 C C . GLN A 1 173 ? 11.257 12.138 -4.752 1.00 93.62 173 GLN A C 1
ATOM 1309 O O . GLN A 1 173 ? 11.935 11.309 -5.358 1.00 93.62 173 GLN A O 1
ATOM 1314 N N . PHE A 1 174 ? 10.737 13.196 -5.383 1.00 94.38 174 PHE A N 1
ATOM 1315 C CA . PHE A 1 174 ? 11.063 13.511 -6.777 1.00 94.38 174 PHE A CA 1
ATOM 1316 C C . PHE A 1 174 ? 12.564 13.755 -6.968 1.00 94.38 174 PHE A C 1
ATOM 1318 O O . PHE A 1 174 ? 13.134 13.279 -7.954 1.00 94.38 174 PHE A O 1
ATOM 1325 N N . ALA A 1 175 ? 13.222 14.434 -6.023 1.00 92.69 175 ALA A N 1
ATOM 1326 C CA . ALA A 1 175 ? 14.671 14.623 -6.058 1.00 92.69 175 ALA A CA 1
ATOM 1327 C C . ALA A 1 175 ? 15.421 13.286 -5.912 1.00 92.69 175 ALA A C 1
ATOM 1329 O O . ALA A 1 175 ? 16.321 12.991 -6.703 1.00 92.69 175 ALA A O 1
ATOM 1330 N N . VAL A 1 176 ? 14.993 12.424 -4.982 1.00 89.56 176 VAL A N 1
ATOM 1331 C CA . VAL A 1 176 ? 15.536 11.062 -4.823 1.00 89.56 176 VAL A CA 1
ATOM 1332 C C . VAL A 1 176 ? 15.355 10.244 -6.106 1.00 89.56 176 VAL A C 1
ATOM 1334 O O . VAL A 1 176 ? 16.299 9.602 -6.573 1.00 89.56 176 VAL A O 1
ATOM 1337 N N . ALA A 1 177 ? 14.178 10.311 -6.734 1.00 88.50 177 ALA A N 1
ATOM 1338 C CA . ALA A 1 177 ? 13.907 9.659 -8.011 1.00 88.50 177 ALA A CA 1
ATOM 1339 C C . ALA A 1 177 ? 14.835 10.186 -9.116 1.00 88.50 177 ALA A C 1
ATOM 1341 O O . ALA A 1 177 ? 15.363 9.406 -9.907 1.00 88.50 177 ALA A O 1
ATOM 1342 N N . ALA A 1 178 ? 15.099 11.493 -9.178 1.00 87.81 178 ALA A N 1
ATOM 1343 C CA . ALA A 1 178 ? 16.033 12.067 -10.147 1.00 87.81 178 ALA A CA 1
ATOM 1344 C C . ALA A 1 178 ? 17.473 11.545 -9.957 1.00 87.81 178 ALA A C 1
ATOM 1346 O O . ALA A 1 178 ? 18.165 11.284 -10.943 1.00 87.81 178 ALA A O 1
ATOM 1347 N N . TRP A 1 179 ? 17.901 11.329 -8.710 1.00 86.94 179 TRP A N 1
ATOM 1348 C CA . TRP A 1 179 ? 19.246 10.855 -8.351 1.00 86.94 179 TRP A CA 1
ATOM 1349 C C . TRP A 1 179 ? 19.401 9.334 -8.257 1.00 86.94 179 TRP A C 1
ATOM 1351 O O . TRP A 1 179 ? 20.487 8.833 -7.945 1.00 86.94 179 TRP A O 1
ATOM 1361 N N . LEU A 1 180 ? 18.365 8.577 -8.614 1.00 81.88 180 LEU A N 1
ATOM 1362 C CA . LEU A 1 180 ? 18.384 7.115 -8.619 1.00 81.88 180 LEU A CA 1
ATOM 1363 C C . LEU A 1 180 ? 19.607 6.479 -9.317 1.00 81.88 180 LEU A C 1
ATOM 1365 O O . LEU A 1 180 ? 20.168 5.521 -8.774 1.00 81.88 180 LEU A O 1
ATOM 1369 N N . PRO A 1 181 ? 20.091 6.986 -10.475 1.00 78.06 181 PRO A N 1
ATOM 1370 C CA . PRO A 1 181 ? 21.255 6.409 -11.154 1.00 78.06 181 PRO A CA 1
ATOM 1371 C C . PRO A 1 181 ? 22.556 6.470 -10.340 1.00 78.06 181 PRO A C 1
ATOM 1373 O O . PRO A 1 181 ? 23.470 5.679 -10.593 1.00 78.06 181 PRO A O 1
ATOM 1376 N N . VAL A 1 182 ? 22.644 7.399 -9.385 1.00 75.81 182 VAL A N 1
ATOM 1377 C CA . VAL A 1 182 ? 23.769 7.543 -8.452 1.00 75.81 182 VAL A CA 1
ATOM 1378 C C . VAL A 1 182 ? 23.523 6.685 -7.212 1.00 75.81 182 VAL A C 1
ATOM 1380 O O . VAL A 1 182 ? 24.402 5.923 -6.803 1.00 75.81 182 VAL A O 1
ATOM 1383 N N . LEU A 1 183 ? 22.298 6.730 -6.675 1.00 74.12 183 LEU A N 1
ATOM 1384 C CA . LEU A 1 183 ? 21.902 6.014 -5.460 1.00 74.12 183 LEU A CA 1
ATOM 1385 C C . LEU A 1 183 ? 21.973 4.487 -5.611 1.00 74.12 183 LEU A C 1
ATOM 1387 O O . LEU A 1 183 ? 22.266 3.787 -4.646 1.00 74.12 183 LEU A O 1
ATOM 1391 N N . ARG A 1 184 ? 21.820 3.955 -6.833 1.00 70.38 184 ARG A N 1
ATOM 1392 C CA . ARG A 1 184 ? 21.925 2.509 -7.117 1.00 70.38 184 ARG A CA 1
ATOM 1393 C C . ARG A 1 184 ? 23.249 1.860 -6.696 1.00 70.38 184 ARG A C 1
ATOM 1395 O O . ARG A 1 184 ? 23.297 0.645 -6.570 1.00 70.38 184 ARG A O 1
ATOM 1402 N N . ARG A 1 185 ? 24.333 2.629 -6.511 1.00 71.94 185 ARG A N 1
ATOM 1403 C CA . ARG A 1 185 ? 25.601 2.083 -5.984 1.00 71.94 185 ARG A CA 1
ATOM 1404 C C . ARG A 1 185 ? 25.507 1.726 -4.500 1.00 71.94 185 ARG A C 1
ATOM 1406 O O . ARG A 1 185 ? 26.235 0.855 -4.045 1.00 71.94 185 ARG A O 1
ATOM 1413 N N . ILE A 1 186 ? 24.626 2.405 -3.770 1.00 72.88 186 ILE A N 1
ATOM 1414 C CA . ILE A 1 186 ? 24.404 2.233 -2.331 1.00 72.88 186 ILE A CA 1
ATOM 1415 C C . ILE A 1 186 ? 23.298 1.195 -2.095 1.00 72.88 186 ILE A C 1
ATOM 1417 O O . ILE A 1 186 ? 23.369 0.394 -1.165 1.00 72.88 186 ILE A O 1
ATOM 1421 N N . ILE A 1 187 ? 22.296 1.165 -2.978 1.00 71.88 187 ILE A N 1
ATOM 1422 C CA . ILE A 1 187 ? 21.144 0.261 -2.900 1.00 71.88 187 ILE A CA 1
ATOM 1423 C C . ILE A 1 187 ? 21.530 -1.108 -3.460 1.00 71.88 187 ILE A C 1
ATOM 1425 O O . ILE A 1 187 ? 21.202 -1.473 -4.589 1.00 71.88 187 ILE A O 1
ATOM 1429 N N . THR A 1 188 ? 22.268 -1.869 -2.662 1.00 77.12 188 THR A N 1
ATOM 1430 C CA . THR A 1 188 ? 22.515 -3.283 -2.947 1.00 77.12 188 THR A CA 1
ATOM 1431 C C . THR A 1 188 ? 21.280 -4.119 -2.578 1.00 77.12 188 THR A C 1
ATOM 1433 O O . THR A 1 188 ? 20.508 -3.714 -1.702 1.00 77.12 188 THR A O 1
ATOM 1436 N N . PRO A 1 189 ? 21.087 -5.311 -3.179 1.00 76.44 189 PRO A N 1
ATOM 1437 C CA . PRO A 1 189 ? 20.015 -6.230 -2.782 1.00 76.44 189 PRO A CA 1
ATOM 1438 C C . PRO A 1 189 ? 20.021 -6.554 -1.281 1.00 76.44 189 PRO A C 1
ATOM 1440 O O . PRO A 1 189 ? 18.969 -6.788 -0.695 1.00 76.44 189 PRO A O 1
ATOM 1443 N N . LEU A 1 190 ? 21.203 -6.511 -0.654 1.00 84.00 190 LEU A N 1
ATOM 1444 C CA . LEU A 1 190 ? 21.367 -6.679 0.786 1.00 84.00 190 LEU A CA 1
ATOM 1445 C C . LEU A 1 190 ? 20.664 -5.562 1.570 1.00 84.00 190 LEU A C 1
ATOM 1447 O O . LEU A 1 190 ? 19.891 -5.860 2.472 1.00 84.00 190 LEU A O 1
ATOM 1451 N N . VAL A 1 191 ? 20.883 -4.296 1.202 1.00 83.25 191 VAL A N 1
ATOM 1452 C CA . VAL A 1 191 ? 20.253 -3.138 1.865 1.00 83.25 191 VAL A CA 1
ATOM 1453 C C . VAL A 1 191 ? 18.740 -3.140 1.656 1.00 83.25 191 VAL A C 1
ATOM 1455 O O . VAL A 1 191 ? 17.984 -2.889 2.587 1.00 83.25 191 VAL A O 1
ATOM 1458 N N . ALA A 1 192 ? 18.285 -3.468 0.445 1.00 79.00 192 ALA A N 1
ATOM 1459 C CA . ALA A 1 192 ? 16.861 -3.630 0.165 1.00 79.00 192 ALA A CA 1
ATOM 1460 C C . ALA A 1 192 ? 16.226 -4.693 1.078 1.00 79.00 192 ALA A C 1
ATOM 1462 O O . ALA A 1 192 ? 15.207 -4.439 1.719 1.00 79.00 192 ALA A O 1
ATOM 1463 N N . GLY A 1 193 ? 16.862 -5.864 1.187 1.00 83.81 193 GLY A N 1
ATOM 1464 C CA . GLY A 1 193 ? 16.394 -6.952 2.041 1.00 83.81 193 GLY A CA 1
ATOM 1465 C C . GLY A 1 193 ? 16.370 -6.586 3.525 1.00 83.81 193 GLY A C 1
ATOM 1466 O O . GLY A 1 193 ? 15.375 -6.854 4.196 1.00 83.81 193 GLY A O 1
ATOM 1467 N N . THR A 1 194 ? 17.417 -5.937 4.046 1.00 87.56 194 THR A N 1
ATOM 1468 C CA . THR A 1 194 ? 17.460 -5.532 5.461 1.00 87.56 194 THR A CA 1
ATOM 1469 C C . THR A 1 194 ? 16.401 -4.484 5.783 1.00 87.56 194 THR A C 1
ATOM 1471 O O . THR A 1 194 ? 15.716 -4.617 6.792 1.00 87.56 194 THR A O 1
ATOM 1474 N N . VAL A 1 195 ? 16.199 -3.491 4.912 1.00 83.12 195 VAL A N 1
ATOM 1475 C CA . VAL A 1 195 ? 15.143 -2.481 5.077 1.00 83.12 195 VAL A CA 1
ATOM 1476 C C . VAL A 1 195 ? 13.760 -3.132 5.089 1.00 83.12 195 VAL A C 1
ATOM 1478 O O . VAL A 1 195 ? 12.956 -2.826 5.966 1.00 83.12 195 VAL A O 1
ATOM 1481 N N . LEU A 1 196 ? 13.491 -4.078 4.183 1.00 84.50 196 LEU A N 1
ATOM 1482 C CA . LEU A 1 196 ? 12.227 -4.822 4.170 1.00 84.50 196 LEU A CA 1
ATOM 1483 C C . LEU A 1 196 ? 12.010 -5.635 5.456 1.00 84.50 196 LEU A C 1
ATOM 1485 O O . LEU A 1 196 ? 10.890 -5.673 5.961 1.00 84.50 196 LEU A O 1
ATOM 1489 N N . MET A 1 197 ? 13.066 -6.232 6.016 1.00 89.50 197 MET A N 1
ATOM 1490 C CA . MET A 1 197 ? 12.985 -6.949 7.295 1.00 89.50 197 MET A CA 1
ATOM 1491 C C . MET A 1 197 ? 12.709 -6.012 8.471 1.00 89.50 197 MET A C 1
ATOM 1493 O O . MET A 1 197 ? 11.896 -6.343 9.330 1.00 89.50 197 MET A O 1
ATOM 1497 N N . VAL A 1 198 ? 13.330 -4.829 8.495 1.00 87.56 198 VAL A N 1
ATOM 1498 C CA . VAL A 1 198 ? 13.053 -3.814 9.522 1.00 87.56 198 VAL A CA 1
ATOM 1499 C C . VAL A 1 198 ? 11.606 -3.338 9.424 1.00 87.56 198 VAL A C 1
ATOM 1501 O O . VAL A 1 198 ? 10.922 -3.319 10.439 1.00 87.56 198 VAL A O 1
ATOM 1504 N N . ILE A 1 199 ? 11.107 -3.043 8.217 1.00 84.25 199 ILE A N 1
ATOM 1505 C CA . ILE A 1 199 ? 9.698 -2.671 8.003 1.00 84.25 199 ILE A CA 1
ATOM 1506 C C . ILE A 1 199 ? 8.760 -3.769 8.516 1.00 84.25 199 ILE A C 1
ATOM 1508 O O . ILE A 1 199 ? 7.766 -3.474 9.168 1.00 84.25 199 ILE A O 1
ATOM 1512 N N . ALA A 1 200 ? 9.056 -5.040 8.234 1.00 86.06 200 ALA A N 1
ATOM 1513 C CA . ALA A 1 200 ? 8.245 -6.144 8.738 1.00 86.06 200 ALA A CA 1
ATOM 1514 C C . ALA A 1 200 ? 8.271 -6.210 10.275 1.00 86.06 200 ALA A C 1
ATOM 1516 O O . ALA A 1 200 ? 7.225 -6.382 10.897 1.00 86.06 200 ALA A O 1
ATOM 1517 N N . ALA A 1 201 ? 9.443 -6.021 10.890 1.00 88.00 201 ALA A N 1
ATOM 1518 C CA . ALA A 1 201 ? 9.610 -6.049 12.339 1.00 88.00 201 ALA A CA 1
ATOM 1519 C C . ALA A 1 201 ? 8.887 -4.894 13.052 1.00 88.00 201 ALA A C 1
ATOM 1521 O O . ALA A 1 201 ? 8.303 -5.110 14.111 1.00 88.00 201 ALA A O 1
ATOM 1522 N N . THR A 1 202 ? 8.867 -3.687 12.476 1.00 83.69 202 THR A N 1
ATOM 1523 C CA . THR A 1 202 ? 8.190 -2.526 13.083 1.00 83.69 202 THR A CA 1
ATOM 1524 C C . THR A 1 202 ? 6.667 -2.638 13.064 1.00 83.69 202 THR A C 1
ATOM 1526 O O . THR A 1 202 ? 6.000 -1.953 13.831 1.00 83.69 202 THR A O 1
ATOM 1529 N N . ILE A 1 203 ? 6.106 -3.503 12.214 1.00 83.00 203 ILE A N 1
ATOM 1530 C CA . ILE A 1 203 ? 4.656 -3.722 12.099 1.00 83.00 203 ILE A CA 1
ATOM 1531 C C . ILE A 1 203 ? 4.152 -4.753 13.119 1.00 83.00 203 ILE A C 1
ATOM 1533 O O . ILE A 1 203 ? 2.978 -4.730 13.477 1.00 83.00 203 ILE A O 1
ATOM 1537 N N . ILE A 1 204 ? 5.030 -5.626 13.626 1.00 87.00 204 ILE A N 1
ATOM 1538 C CA . ILE A 1 204 ? 4.691 -6.648 14.628 1.00 87.00 204 ILE A CA 1
ATOM 1539 C C . ILE A 1 204 ? 3.871 -6.083 15.804 1.00 87.00 204 ILE A C 1
ATOM 1541 O O . ILE A 1 204 ? 2.797 -6.632 16.043 1.00 87.00 204 ILE A O 1
ATOM 1545 N N . PRO A 1 205 ? 4.289 -5.012 16.514 1.00 84.12 205 PRO A N 1
ATOM 1546 C CA . PRO A 1 205 ? 3.517 -4.498 17.650 1.00 84.12 205 PRO A CA 1
ATOM 1547 C C . PRO A 1 205 ? 2.105 -4.061 17.246 1.00 84.12 205 PRO A C 1
ATOM 1549 O O . PRO A 1 205 ? 1.141 -4.495 17.861 1.00 84.12 205 PRO A O 1
ATOM 1552 N N . VAL A 1 206 ? 1.976 -3.322 16.138 1.00 82.25 206 VAL A N 1
ATOM 1553 C CA . VAL A 1 206 ? 0.678 -2.863 15.612 1.00 82.25 206 VAL A CA 1
ATOM 1554 C C . VAL A 1 206 ? -0.255 -4.041 15.323 1.00 82.25 206 VAL A C 1
ATOM 1556 O O . VAL A 1 206 ? -1.452 -3.980 15.602 1.00 82.25 206 VAL A O 1
ATOM 1559 N N . VAL A 1 207 ? 0.288 -5.133 14.777 1.00 83.06 207 VAL A N 1
ATOM 1560 C CA . VAL A 1 207 ? -0.487 -6.354 14.535 1.00 83.06 207 VAL A CA 1
ATOM 1561 C C . VAL A 1 207 ? -0.935 -6.967 15.852 1.00 83.06 207 VAL A C 1
ATOM 1563 O O . VAL A 1 207 ? -2.115 -7.261 15.970 1.00 83.06 207 VAL A O 1
ATOM 1566 N N . PHE A 1 208 ? -0.037 -7.136 16.828 1.00 85.44 208 PHE A N 1
ATOM 1567 C CA . PHE A 1 208 ? -0.366 -7.739 18.124 1.00 85.44 208 PHE A CA 1
ATOM 1568 C C . PHE A 1 208 ? -1.415 -6.945 18.903 1.00 85.44 208 PHE A C 1
ATOM 1570 O O . PHE A 1 208 ? -2.347 -7.559 19.422 1.00 85.44 208 PHE A O 1
ATOM 1577 N N . ASP A 1 209 ? -1.315 -5.617 18.915 1.00 84.31 209 ASP A N 1
ATOM 1578 C CA . ASP A 1 209 ? -2.314 -4.745 19.538 1.00 84.31 209 ASP A CA 1
ATOM 1579 C C . ASP A 1 209 ? -3.691 -4.938 18.879 1.00 84.31 209 ASP A C 1
ATOM 1581 O O . ASP A 1 209 ? -4.707 -5.040 19.560 1.00 84.31 209 ASP A O 1
ATOM 1585 N N . SER A 1 210 ? -3.719 -5.132 17.556 1.00 82.12 210 SER A N 1
ATOM 1586 C CA . SER A 1 210 ? -4.955 -5.414 16.812 1.00 82.12 210 SER A CA 1
ATOM 1587 C C . SER A 1 210 ? -5.530 -6.822 17.059 1.00 82.12 210 SER A C 1
ATOM 1589 O O . SER A 1 210 ? -6.686 -7.064 16.727 1.00 82.12 210 SER A O 1
ATOM 1591 N N . LEU A 1 211 ? -4.757 -7.782 17.595 1.00 83.62 211 LEU A N 1
ATOM 1592 C CA . LEU A 1 211 ? -5.251 -9.143 17.894 1.00 83.62 211 LEU A CA 1
ATOM 1593 C C . LEU A 1 211 ? -6.067 -9.195 19.187 1.00 83.62 211 LEU A C 1
ATOM 1595 O O . LEU A 1 211 ? -6.908 -10.080 19.352 1.00 83.62 211 LEU A O 1
ATOM 1599 N N . VAL A 1 212 ? -5.739 -8.311 20.128 1.00 81.69 212 VAL A N 1
ATOM 1600 C CA . VAL A 1 212 ? -6.357 -8.249 21.457 1.00 81.69 212 VAL A CA 1
ATOM 1601 C C . VAL A 1 212 ? -7.462 -7.202 21.534 1.00 81.69 212 VAL A C 1
ATOM 1603 O O . VAL A 1 212 ? -8.230 -7.214 22.492 1.00 81.69 212 VAL A O 1
ATOM 1606 N N . ASP A 1 213 ? -7.556 -6.334 20.527 1.00 81.38 213 ASP A N 1
ATOM 1607 C CA . ASP A 1 213 ? -8.627 -5.357 20.399 1.00 81.38 213 ASP A CA 1
ATOM 1608 C C . ASP A 1 213 ? -9.967 -6.061 20.134 1.00 81.38 213 ASP A C 1
ATOM 1610 O O . ASP A 1 213 ? -10.153 -6.766 19.137 1.00 81.38 213 ASP A O 1
ATOM 1614 N N . VAL A 1 214 ? -10.897 -5.915 21.076 1.00 81.62 214 VAL A N 1
ATOM 1615 C CA . VAL A 1 214 ? -12.221 -6.541 21.043 1.00 81.62 214 VAL A CA 1
ATOM 1616 C C . VAL A 1 214 ? -13.255 -5.481 21.416 1.00 81.62 214 VAL A C 1
ATOM 1618 O O . VAL A 1 214 ? -13.104 -4.845 22.461 1.00 81.62 214 VAL A O 1
ATOM 1621 N N . PRO A 1 215 ? -14.332 -5.308 20.624 1.00 80.31 215 PRO A N 1
ATOM 1622 C CA . PRO A 1 215 ? -15.384 -4.355 20.951 1.00 80.31 215 PRO A CA 1
ATOM 1623 C C . PRO A 1 215 ? -16.000 -4.595 22.329 1.00 80.31 215 PRO A C 1
ATOM 1625 O O . PRO A 1 215 ? -16.184 -5.739 22.760 1.00 80.31 215 PRO A O 1
ATOM 1628 N N . GLU A 1 216 ? -16.373 -3.504 22.997 1.00 76.44 216 GLU A N 1
ATOM 1629 C CA . GLU A 1 216 ? -16.980 -3.552 24.324 1.00 76.44 216 GLU A CA 1
ATOM 1630 C C . GLU A 1 216 ? -18.220 -4.465 24.352 1.00 76.44 216 GLU A C 1
ATOM 1632 O O . GLU A 1 216 ? -19.061 -4.464 23.450 1.00 76.44 216 GLU A O 1
ATOM 1637 N N . GLY A 1 217 ? -18.330 -5.285 25.401 1.00 77.06 217 GLY A N 1
ATOM 1638 C CA . GLY A 1 217 ? -19.446 -6.220 25.575 1.00 77.06 217 GLY A CA 1
ATOM 1639 C C . GLY A 1 217 ? -19.338 -7.529 24.780 1.00 77.06 217 GLY A C 1
ATOM 1640 O O . GLY A 1 217 ? -20.298 -8.303 24.766 1.00 77.06 217 GLY A O 1
ATOM 1641 N N . LYS A 1 218 ? -18.196 -7.813 24.137 1.00 84.50 218 LYS A N 1
ATOM 1642 C CA . LYS A 1 218 ? -17.919 -9.104 23.480 1.00 84.50 218 LYS A CA 1
ATOM 1643 C C . LYS A 1 218 ? -16.931 -9.957 24.285 1.00 84.50 218 LYS A C 1
ATOM 1645 O O . LYS A 1 218 ? -16.172 -9.419 25.090 1.00 84.50 218 LYS A O 1
ATOM 1650 N N . PRO A 1 219 ? -16.927 -11.294 24.098 1.00 83.31 219 PRO A N 1
ATOM 1651 C CA . PRO A 1 219 ? -15.982 -12.165 24.791 1.00 83.31 219 PRO A CA 1
ATOM 1652 C C . PRO A 1 219 ? -14.537 -11.752 24.468 1.00 83.31 219 PRO A C 1
ATOM 1654 O O . PRO A 1 219 ? -14.195 -11.699 23.285 1.00 83.31 219 PRO A O 1
ATOM 1657 N N . PRO A 1 220 ? -13.665 -11.501 25.460 1.00 82.31 220 PRO A N 1
ATOM 1658 C CA . PRO A 1 220 ? -12.290 -11.045 25.218 1.00 82.31 220 PRO A CA 1
ATOM 1659 C C . PRO A 1 220 ? -11.450 -12.085 24.462 1.00 82.31 220 PRO A C 1
ATOM 1661 O O . PRO A 1 220 ? -10.505 -11.750 23.759 1.00 82.31 220 PRO A O 1
ATOM 1664 N N . GLU A 1 221 ? -11.828 -13.360 24.552 1.00 84.56 221 GLU A N 1
ATOM 1665 C CA . GLU A 1 221 ? -11.233 -14.464 23.793 1.00 84.56 221 GLU A CA 1
ATOM 1666 C C . GLU A 1 221 ? -11.551 -14.422 22.290 1.00 84.56 221 GLU A C 1
ATOM 1668 O O . GLU A 1 221 ? -10.850 -15.051 21.497 1.00 84.56 221 GLU A O 1
ATOM 1673 N N . SER A 1 222 ? -12.573 -13.667 21.873 1.00 85.94 222 SER A N 1
ATOM 1674 C CA . SER A 1 222 ? -13.018 -13.633 20.478 1.00 85.94 222 SER A CA 1
ATOM 1675 C C . SER A 1 222 ? -11.967 -13.044 19.531 1.00 85.94 222 SER A C 1
ATOM 1677 O O . SER A 1 222 ? -11.745 -13.620 18.467 1.00 85.94 222 SER A O 1
ATOM 1679 N N . GLY A 1 223 ? -11.257 -11.980 19.924 1.00 86.44 223 GLY A N 1
ATOM 1680 C CA . GLY A 1 223 ? -10.182 -11.375 19.122 1.00 86.44 223 GLY A CA 1
ATOM 1681 C C . GLY A 1 223 ? -9.037 -12.356 18.836 1.00 86.44 223 GLY A C 1
ATOM 1682 O O . GLY A 1 223 ? -8.809 -12.710 17.670 1.00 86.44 223 GLY A O 1
ATOM 1683 N N . PRO A 1 224 ? -8.381 -12.908 19.877 1.00 89.56 224 PRO A N 1
ATOM 1684 C CA . PRO A 1 224 ? -7.307 -13.882 19.707 1.00 89.56 224 PRO A CA 1
ATOM 1685 C C . PRO A 1 224 ? -7.737 -15.151 18.961 1.00 89.56 224 PRO A C 1
ATOM 1687 O O . PRO A 1 224 ? -6.956 -15.689 18.176 1.00 89.56 224 PRO A O 1
ATOM 1690 N N . LEU A 1 225 ? -8.972 -15.631 19.160 1.00 90.62 225 LEU A N 1
ATOM 1691 C CA . LEU A 1 225 ? -9.495 -16.803 18.450 1.00 90.62 225 LEU A CA 1
ATOM 1692 C C . LEU A 1 225 ? -9.719 -16.523 16.962 1.00 90.62 225 LEU A C 1
ATOM 1694 O O . LEU A 1 225 ? -9.261 -17.302 16.124 1.00 90.62 225 LEU A O 1
ATOM 1698 N N . VAL A 1 226 ? -10.381 -15.413 16.618 1.00 92.00 226 VAL A N 1
ATOM 1699 C CA . VAL A 1 226 ? -10.590 -14.997 15.221 1.00 92.00 226 VAL A CA 1
ATOM 1700 C C . VAL A 1 226 ? -9.246 -14.875 14.517 1.00 92.00 226 VAL A C 1
ATOM 1702 O O . VAL A 1 226 ? -9.049 -15.442 13.438 1.00 92.00 226 VAL A O 1
ATOM 1705 N N . ALA A 1 227 ? -8.292 -14.187 15.138 1.00 91.00 227 ALA A N 1
ATOM 1706 C CA . ALA A 1 227 ? -7.000 -13.971 14.522 1.00 91.00 227 ALA A CA 1
ATOM 1707 C C . ALA A 1 227 ? -6.157 -15.251 14.449 1.00 91.00 227 ALA A C 1
ATOM 1709 O O . ALA A 1 227 ? -5.538 -15.516 13.419 1.00 91.00 227 ALA A O 1
ATOM 1710 N N . GLY A 1 228 ? -6.196 -16.096 15.482 1.00 92.31 228 GLY A N 1
ATOM 1711 C CA . GLY A 1 228 ? -5.542 -17.403 15.494 1.00 92.31 228 GLY A CA 1
ATOM 1712 C C . GLY A 1 228 ? -6.052 -18.321 14.382 1.00 92.31 228 GLY A C 1
ATOM 1713 O O . GLY A 1 228 ? -5.250 -18.909 13.655 1.00 92.31 228 GLY A O 1
ATOM 1714 N N . VAL A 1 229 ? -7.372 -18.390 14.178 1.00 94.12 229 VAL A N 1
ATOM 1715 C CA . VAL A 1 229 ? -7.973 -19.158 13.074 1.00 94.12 229 VAL A CA 1
ATOM 1716 C C . VAL A 1 229 ? -7.591 -18.561 11.718 1.00 94.12 229 VAL A C 1
ATOM 1718 O O . VAL A 1 229 ? -7.171 -19.295 10.823 1.00 94.12 229 VAL A O 1
ATOM 1721 N N . THR A 1 230 ? -7.668 -17.237 11.570 1.00 94.00 230 THR A N 1
ATOM 1722 C CA . THR A 1 230 ? -7.287 -16.533 10.332 1.00 94.00 230 THR A CA 1
ATOM 1723 C C . THR A 1 230 ? -5.827 -16.817 9.967 1.00 94.00 230 THR A C 1
ATOM 1725 O O . THR A 1 230 ? -5.528 -17.181 8.827 1.00 94.00 230 THR A O 1
ATOM 1728 N N . LEU A 1 231 ? -4.914 -16.720 10.938 1.00 93.06 231 LEU A N 1
ATOM 1729 C CA . LEU A 1 231 ? -3.491 -17.007 10.761 1.00 93.06 231 LEU A CA 1
ATOM 1730 C C . LEU A 1 231 ? -3.237 -18.482 10.450 1.00 93.06 231 LEU A C 1
ATOM 1732 O O . LEU A 1 231 ? -2.453 -18.778 9.550 1.00 93.06 231 LEU A O 1
ATOM 1736 N N . ALA A 1 232 ? -3.913 -19.407 11.134 1.00 94.75 232 ALA A N 1
ATOM 1737 C CA . ALA A 1 232 ? -3.778 -20.838 10.877 1.00 94.75 232 ALA A CA 1
ATOM 1738 C C . ALA A 1 232 ? -4.197 -21.197 9.443 1.00 94.75 232 ALA A C 1
ATOM 1740 O O . ALA A 1 232 ? -3.476 -21.918 8.750 1.00 94.75 232 ALA A O 1
ATOM 1741 N N . VAL A 1 233 ? -5.320 -20.649 8.967 1.00 95.19 233 VAL A N 1
ATOM 1742 C CA . VAL A 1 233 ? -5.796 -20.842 7.588 1.00 95.19 233 VAL A CA 1
ATOM 1743 C C . VAL A 1 233 ? -4.847 -20.191 6.586 1.00 95.19 233 VAL A C 1
ATOM 1745 O O . VAL A 1 233 ? -4.482 -20.823 5.594 1.00 95.19 233 VAL A O 1
ATOM 1748 N N . SER A 1 234 ? -4.401 -18.961 6.858 1.00 93.88 234 SER A N 1
ATOM 1749 C CA . SER A 1 234 ? -3.439 -18.250 6.013 1.00 93.88 234 SER A CA 1
ATOM 1750 C C . SER A 1 234 ? -2.140 -19.044 5.860 1.00 93.88 234 SER A C 1
ATOM 1752 O O . SER A 1 234 ? -1.713 -19.313 4.738 1.00 93.88 234 SER A O 1
ATOM 1754 N N . ALA A 1 235 ? -1.558 -19.518 6.966 1.00 93.56 235 ALA A N 1
ATOM 1755 C CA . ALA A 1 235 ? -0.342 -20.324 6.964 1.00 93.56 235 ALA A CA 1
ATOM 1756 C C . ALA A 1 235 ? -0.545 -21.675 6.262 1.00 93.56 235 ALA A C 1
ATOM 1758 O O . ALA A 1 235 ? 0.284 -22.076 5.444 1.00 93.56 235 ALA A O 1
ATOM 1759 N N . ALA A 1 236 ? -1.658 -22.367 6.526 1.00 94.44 236 ALA A N 1
ATOM 1760 C CA . ALA A 1 236 ? -1.964 -23.641 5.884 1.00 94.44 236 ALA A CA 1
ATOM 1761 C C . ALA A 1 236 ? -2.061 -23.497 4.358 1.00 94.44 236 ALA A C 1
ATOM 1763 O O . ALA A 1 236 ? -1.450 -24.279 3.628 1.00 94.44 236 ALA A O 1
ATOM 1764 N N . LEU A 1 237 ? -2.771 -22.476 3.870 1.00 94.12 237 LEU A N 1
ATOM 1765 C CA . LEU A 1 237 ? -2.903 -22.210 2.439 1.00 94.12 237 LEU A CA 1
ATOM 1766 C C . LEU A 1 237 ? -1.589 -21.710 1.829 1.00 94.12 237 LEU A C 1
ATOM 1768 O O . LEU A 1 237 ? -1.189 -22.194 0.775 1.00 94.12 237 LEU A O 1
ATOM 1772 N N . ALA A 1 238 ? -0.875 -20.800 2.490 1.00 91.06 238 ALA A N 1
ATOM 1773 C CA . ALA A 1 238 ? 0.384 -20.263 1.981 1.00 91.06 238 ALA A CA 1
ATOM 1774 C C . ALA A 1 238 ? 1.480 -21.335 1.844 1.00 91.06 238 ALA A C 1
ATOM 1776 O O . ALA A 1 238 ? 2.282 -21.268 0.909 1.00 91.06 238 ALA A O 1
ATOM 1777 N N . LEU A 1 239 ? 1.510 -22.317 2.756 1.00 92.06 239 LEU A N 1
ATOM 1778 C CA . LEU A 1 239 ? 2.523 -23.377 2.784 1.00 92.06 239 LEU A CA 1
ATOM 1779 C C . LEU A 1 239 ? 2.141 -24.617 1.968 1.00 92.06 239 LEU A C 1
ATOM 1781 O O . LEU A 1 239 ? 3.030 -25.265 1.419 1.00 92.06 239 LEU A O 1
ATOM 1785 N N . ARG A 1 240 ? 0.852 -24.985 1.903 1.00 91.81 240 ARG A N 1
ATOM 1786 C CA . ARG A 1 240 ? 0.410 -26.242 1.266 1.00 91.81 240 ARG A CA 1
ATOM 1787 C C . ARG A 1 240 ? -0.324 -26.070 -0.056 1.00 91.81 240 ARG A C 1
ATOM 1789 O O . ARG A 1 240 ? -0.376 -27.029 -0.824 1.00 91.81 240 ARG A O 1
ATOM 1796 N N . ALA A 1 241 ? -0.907 -2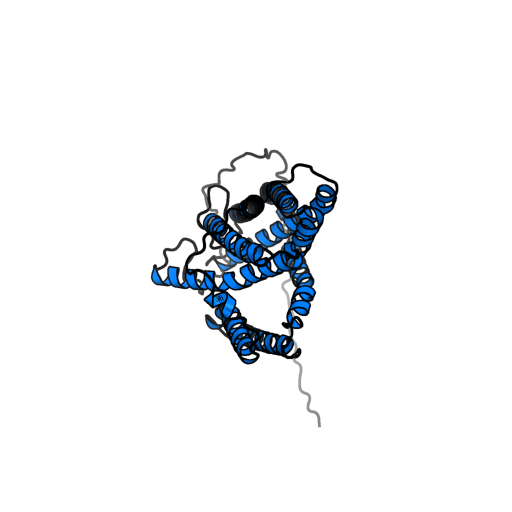4.907 -0.333 1.00 88.69 241 ALA A N 1
ATOM 1797 C CA . ALA A 1 241 ? -1.647 -24.714 -1.573 1.00 88.69 241 ALA A CA 1
ATOM 1798 C C . ALA A 1 241 ? -0.696 -24.508 -2.762 1.00 88.69 241 ALA A C 1
ATOM 1800 O O . ALA A 1 241 ? 0.363 -23.886 -2.648 1.00 88.69 241 ALA A O 1
ATOM 1801 N N . SER A 1 242 ? -1.097 -25.002 -3.933 1.00 85.12 242 SER A N 1
ATOM 1802 C CA . SER A 1 242 ? -0.362 -24.837 -5.187 1.00 85.12 242 SER A CA 1
ATOM 1803 C C . SER A 1 242 ? -1.174 -24.037 -6.210 1.00 85.12 242 SER A C 1
ATOM 1805 O O . SER A 1 242 ? -2.408 -23.998 -6.182 1.00 85.12 242 SER A O 1
ATOM 1807 N N . GLY A 1 243 ? -0.465 -23.357 -7.116 1.00 84.94 243 GLY A N 1
ATOM 1808 C CA . GLY A 1 243 ? -1.064 -22.602 -8.217 1.00 84.94 243 GLY A CA 1
ATOM 1809 C C . GLY A 1 243 ? -2.008 -21.485 -7.756 1.00 84.94 243 GLY A C 1
ATOM 1810 O O . GLY A 1 243 ? -1.643 -20.647 -6.935 1.00 84.94 243 GLY A O 1
ATOM 1811 N N . MET A 1 244 ? -3.228 -21.481 -8.301 1.00 82.19 244 MET A N 1
ATOM 1812 C CA . MET A 1 244 ? -4.233 -20.431 -8.091 1.00 82.19 244 MET A CA 1
ATOM 1813 C C . MET A 1 244 ? -4.642 -20.285 -6.617 1.00 82.19 244 MET A C 1
ATOM 1815 O O . MET A 1 244 ? -4.757 -19.169 -6.118 1.00 82.19 244 MET A O 1
ATOM 1819 N N . TRP A 1 245 ? -4.792 -21.394 -5.890 1.00 86.56 245 TRP A N 1
ATOM 1820 C CA . TRP A 1 245 ? -5.203 -21.392 -4.480 1.00 86.56 245 TRP A CA 1
ATOM 1821 C C . TRP A 1 245 ? -4.227 -20.645 -3.568 1.00 86.56 245 TRP A C 1
ATOM 1823 O O . TRP A 1 245 ? -4.642 -20.045 -2.580 1.00 86.56 245 TRP A O 1
ATOM 1833 N N . ARG A 1 246 ? -2.937 -20.629 -3.927 1.00 87.31 246 ARG A N 1
ATOM 1834 C CA . ARG A 1 246 ? -1.917 -19.869 -3.198 1.00 87.31 246 ARG A CA 1
ATOM 1835 C C . ARG A 1 246 ? -2.061 -18.361 -3.401 1.00 87.31 246 ARG A C 1
ATOM 1837 O O . ARG A 1 246 ? -1.750 -17.606 -2.495 1.00 87.31 246 ARG A O 1
ATOM 1844 N N . VAL A 1 247 ? -2.545 -17.914 -4.560 1.00 86.00 247 VAL A N 1
ATOM 1845 C CA . VAL A 1 247 ? -2.785 -16.484 -4.824 1.00 86.00 247 VAL A CA 1
ATOM 1846 C C . VAL A 1 247 ? -4.007 -15.988 -4.046 1.00 86.00 247 VAL A C 1
ATOM 1848 O O . VAL A 1 247 ? -3.990 -14.894 -3.495 1.00 86.00 247 VAL A O 1
ATOM 1851 N N . TRP A 1 248 ? -5.048 -16.817 -3.940 1.00 90.94 248 TRP A N 1
ATOM 1852 C CA . TRP A 1 248 ? -6.264 -16.497 -3.183 1.00 90.94 248 TRP A CA 1
ATOM 1853 C C . TRP A 1 248 ? -6.138 -16.720 -1.673 1.00 90.94 248 TRP A C 1
ATOM 1855 O O . TRP A 1 248 ? -7.086 -16.423 -0.947 1.00 90.94 248 TRP A O 1
ATOM 1865 N N . SER A 1 249 ? -4.997 -17.213 -1.178 1.00 91.19 249 SER A N 1
ATOM 1866 C CA . SER A 1 249 ? -4.844 -17.608 0.227 1.00 91.19 249 SER A CA 1
ATOM 1867 C C . SER A 1 249 ? -5.173 -16.472 1.191 1.00 91.19 249 SER A C 1
ATOM 1869 O O . SER A 1 249 ? -5.907 -16.698 2.147 1.00 91.19 249 SER A O 1
ATOM 1871 N N . ALA A 1 250 ? -4.697 -15.257 0.899 1.00 89.81 250 ALA A N 1
ATOM 1872 C CA . ALA A 1 250 ? -4.927 -14.074 1.726 1.00 89.81 250 ALA A CA 1
ATOM 1873 C C . ALA A 1 250 ? -6.418 -13.701 1.816 1.00 89.81 250 ALA A C 1
ATOM 1875 O O . ALA A 1 250 ? -6.913 -13.359 2.890 1.00 89.81 250 ALA A O 1
ATOM 1876 N N . LEU A 1 251 ? -7.152 -13.811 0.704 1.00 92.25 251 LEU A N 1
ATOM 1877 C CA . LEU A 1 251 ? -8.583 -13.501 0.660 1.00 92.25 251 LEU A CA 1
ATOM 1878 C C . LEU A 1 251 ? -9.429 -14.587 1.314 1.00 92.25 251 LEU A C 1
ATOM 1880 O O . LEU A 1 251 ? -10.367 -14.273 2.040 1.00 92.25 251 LEU A O 1
ATOM 1884 N N . ILE A 1 252 ? -9.076 -15.856 1.108 1.00 94.38 252 ILE A N 1
ATOM 1885 C CA . ILE A 1 252 ? -9.760 -16.978 1.756 1.00 94.38 252 ILE A CA 1
ATOM 1886 C C . ILE A 1 252 ? -9.562 -16.903 3.271 1.00 94.38 252 ILE A C 1
ATOM 1888 O O . ILE A 1 252 ? -10.532 -17.031 4.012 1.00 94.38 252 ILE A O 1
ATOM 1892 N N . SER A 1 253 ? -8.337 -16.648 3.745 1.00 94.88 253 SER A N 1
ATOM 1893 C CA . SER A 1 253 ? -8.081 -16.507 5.180 1.00 94.88 253 SER A CA 1
ATOM 1894 C C . SER A 1 253 ? -8.841 -15.336 5.789 1.00 94.88 253 SER A C 1
ATOM 1896 O O . SER A 1 253 ? -9.402 -15.489 6.869 1.00 94.88 253 SER A O 1
ATOM 1898 N N . LEU A 1 254 ? -8.912 -14.202 5.082 1.00 93.56 254 LEU A N 1
ATOM 1899 C CA . LEU A 1 254 ? -9.701 -13.053 5.518 1.00 93.56 254 LEU A CA 1
ATOM 1900 C C . LEU A 1 254 ? -11.187 -13.416 5.612 1.00 93.56 254 LEU A C 1
ATOM 1902 O O . LEU A 1 254 ? -11.805 -13.169 6.639 1.00 93.56 254 LEU A O 1
ATOM 1906 N N . GLY A 1 255 ? -11.740 -14.067 4.585 1.00 94.56 255 GLY A N 1
ATOM 1907 C CA . GLY A 1 255 ? -13.134 -14.509 4.577 1.00 94.56 255 GLY A CA 1
ATOM 1908 C C . GLY A 1 255 ? -13.459 -15.473 5.719 1.00 94.56 255 GLY A C 1
ATOM 1909 O O . GLY A 1 255 ? -14.476 -15.305 6.386 1.00 94.56 255 GLY A O 1
ATOM 1910 N N . VAL A 1 256 ? -12.582 -16.443 6.000 1.00 95.50 256 VAL A N 1
ATOM 1911 C CA . VAL A 1 256 ? -12.755 -17.352 7.145 1.00 95.50 256 VAL A CA 1
ATOM 1912 C C . VAL A 1 256 ? -12.701 -16.584 8.466 1.00 95.50 256 VAL A C 1
ATOM 1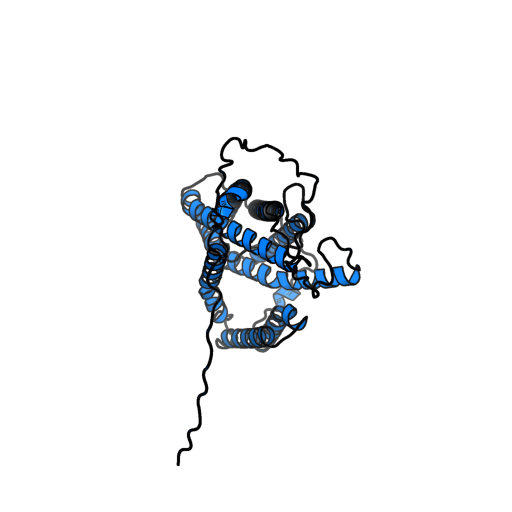914 O O . VAL A 1 256 ? -13.565 -16.793 9.313 1.00 95.50 256 VAL A O 1
ATOM 1917 N N . GLY A 1 257 ? -11.748 -15.662 8.625 1.00 93.50 257 GLY A N 1
ATOM 1918 C CA . GLY A 1 257 ? -11.680 -14.779 9.789 1.00 93.50 257 GLY A CA 1
ATOM 1919 C C . GLY A 1 257 ? -12.968 -13.986 9.996 1.00 93.50 257 GLY A C 1
ATOM 1920 O O . GLY A 1 257 ? -13.513 -13.964 11.098 1.00 93.50 257 GLY A O 1
ATOM 1921 N N . CYS A 1 258 ? -13.514 -13.421 8.919 1.00 92.12 258 CYS A N 1
ATOM 1922 C CA . CYS A 1 258 ? -14.780 -12.701 8.956 1.00 92.12 258 CYS A CA 1
ATOM 1923 C C . CYS A 1 258 ? -15.954 -13.594 9.373 1.00 92.12 258 CYS A C 1
ATOM 1925 O O . CYS A 1 258 ? -16.764 -13.199 10.206 1.00 92.12 258 CYS A O 1
ATOM 1927 N N . VAL A 1 259 ? -16.043 -14.821 8.853 1.00 94.12 259 VAL A N 1
ATOM 1928 C CA . VAL A 1 259 ? -17.095 -15.770 9.256 1.00 94.12 259 VAL A CA 1
ATOM 1929 C C . VAL A 1 259 ? -17.000 -16.089 10.747 1.00 94.12 259 VAL A C 1
ATOM 1931 O O . VAL A 1 259 ? -18.015 -16.069 11.437 1.00 94.12 259 VAL A O 1
ATOM 1934 N N . VAL A 1 260 ? -15.796 -16.329 11.272 1.00 92.69 260 VAL A N 1
ATOM 1935 C CA . VAL A 1 260 ? -15.604 -16.582 12.708 1.00 92.69 260 VAL A CA 1
ATOM 1936 C C . VAL A 1 260 ? -15.994 -15.352 13.534 1.00 92.69 260 VAL A C 1
ATOM 1938 O O . VAL A 1 260 ? -16.708 -15.490 14.523 1.00 92.69 260 VAL A O 1
ATOM 1941 N N . ALA A 1 261 ? -15.619 -14.145 13.102 1.00 90.56 261 ALA A N 1
ATOM 1942 C CA . ALA A 1 261 ? -16.016 -12.900 13.764 1.00 90.56 261 ALA A CA 1
ATOM 1943 C C . ALA A 1 261 ? -17.544 -12.693 13.771 1.00 90.56 261 ALA A C 1
ATOM 1945 O O . ALA A 1 261 ? -18.104 -12.218 14.764 1.00 90.56 261 ALA A O 1
ATOM 1946 N N . ALA A 1 262 ? -18.236 -13.106 12.701 1.00 89.69 262 ALA A N 1
ATOM 1947 C CA . ALA A 1 262 ? -19.695 -13.072 12.626 1.00 89.69 262 ALA A CA 1
ATOM 1948 C C . ALA A 1 262 ? -20.354 -13.999 13.658 1.00 89.69 262 ALA A C 1
ATOM 1950 O O . ALA A 1 262 ? -21.364 -13.619 14.246 1.00 89.69 262 ALA A O 1
ATOM 1951 N N . LEU A 1 263 ? -19.774 -15.176 13.923 1.00 89.62 263 LEU A N 1
ATOM 1952 C CA . LEU A 1 263 ? -20.283 -16.117 14.932 1.00 89.62 263 LEU A CA 1
ATOM 1953 C C . LEU A 1 263 ? -20.194 -15.555 16.356 1.00 89.62 263 LEU A C 1
ATOM 1955 O O . LEU A 1 263 ? -21.060 -15.833 17.180 1.00 89.62 263 LEU A O 1
ATOM 1959 N N . PHE A 1 264 ? -19.189 -14.722 16.632 1.00 86.50 264 PHE A N 1
ATOM 1960 C CA . PHE A 1 264 ? -19.075 -13.980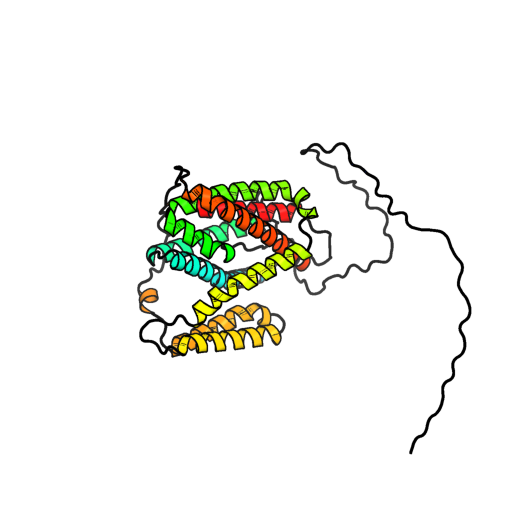 17.892 1.00 86.50 264 PHE A CA 1
ATOM 1961 C C . PHE A 1 264 ? -19.944 -12.709 17.931 1.00 86.50 264 PHE A C 1
ATOM 1963 O O . PHE A 1 264 ? -20.003 -12.020 18.951 1.00 86.50 264 PHE A O 1
ATOM 1970 N N . GLY A 1 265 ? -20.630 -12.381 16.831 1.00 84.31 265 GLY A N 1
ATOM 1971 C CA . GLY A 1 265 ? -21.498 -11.213 16.726 1.00 84.31 265 GLY A CA 1
ATOM 1972 C C . GLY A 1 265 ? -20.749 -9.888 16.862 1.00 84.31 265 GLY A C 1
ATOM 1973 O O . GLY A 1 265 ? -21.316 -8.942 17.396 1.00 84.31 265 GLY A O 1
ATOM 1974 N N . ILE A 1 266 ? -19.480 -9.827 16.448 1.00 83.62 266 ILE A N 1
ATOM 1975 C CA . ILE A 1 266 ? -18.620 -8.633 16.565 1.00 83.62 266 ILE A CA 1
ATOM 1976 C C . ILE A 1 266 ? -19.059 -7.532 15.579 1.00 83.62 266 ILE A C 1
ATOM 1978 O O . ILE A 1 266 ? -18.777 -6.357 15.790 1.00 83.62 266 ILE A O 1
ATOM 1982 N N . TYR A 1 267 ? -19.780 -7.898 14.516 1.00 83.62 267 TYR A N 1
ATOM 1983 C CA . TYR A 1 267 ? -20.202 -6.963 13.478 1.00 83.62 267 TYR A CA 1
ATOM 1984 C C . TYR A 1 267 ? -21.355 -6.052 13.888 1.00 83.62 267 TYR A C 1
ATOM 1986 O O . TYR A 1 267 ? -22.415 -6.509 14.315 1.00 83.62 267 TYR A O 1
ATOM 1994 N N . ASP A 1 268 ? -21.161 -4.763 13.620 1.00 83.19 268 ASP A N 1
ATOM 1995 C CA . ASP A 1 268 ? -22.219 -3.764 13.551 1.00 83.19 268 ASP A CA 1
ATOM 1996 C C . ASP A 1 268 ? -22.763 -3.696 12.113 1.00 83.19 268 ASP A C 1
ATOM 1998 O O . ASP A 1 268 ? -22.200 -3.042 11.232 1.00 83.19 268 ASP A O 1
ATOM 2002 N N . TYR A 1 269 ? -23.856 -4.421 11.862 1.00 85.44 269 TYR A N 1
ATOM 2003 C CA . TYR A 1 269 ? -24.522 -4.443 10.555 1.00 85.44 269 TYR A CA 1
ATOM 2004 C C . TYR A 1 269 ? -25.302 -3.159 10.261 1.00 85.44 269 TYR A C 1
ATOM 2006 O O . TYR A 1 269 ? -25.635 -2.904 9.103 1.00 85.44 269 TYR A O 1
ATOM 2014 N N . GLN A 1 270 ? -25.598 -2.352 11.280 1.00 85.38 270 GLN A N 1
ATOM 2015 C CA . GLN A 1 270 ? -26.453 -1.179 11.139 1.00 85.38 270 GLN A CA 1
ATOM 2016 C C . GLN A 1 270 ? -25.768 -0.115 10.277 1.00 85.38 270 GLN A C 1
ATOM 2018 O O . GLN A 1 270 ? -26.363 0.396 9.334 1.00 85.38 270 GLN A O 1
ATOM 2023 N N . ARG A 1 271 ? -24.456 0.066 10.467 1.00 80.62 271 ARG A N 1
ATOM 2024 C CA . ARG A 1 271 ? -23.605 0.918 9.618 1.00 80.62 271 ARG A CA 1
ATOM 2025 C C . ARG A 1 271 ? -23.645 0.557 8.132 1.00 80.62 271 ARG A C 1
ATOM 2027 O O . ARG A 1 271 ? -23.497 1.435 7.291 1.00 80.62 271 ARG A O 1
ATOM 2034 N N . VAL A 1 272 ? -23.812 -0.725 7.800 1.00 84.94 272 VAL A N 1
ATOM 2035 C CA . VAL A 1 272 ? -23.882 -1.192 6.404 1.00 84.94 272 VAL A CA 1
ATOM 2036 C C . VAL A 1 272 ? -25.262 -0.923 5.809 1.00 84.94 272 VAL A C 1
ATOM 2038 O O . VAL A 1 272 ? -25.366 -0.600 4.630 1.00 84.94 272 VAL A O 1
ATOM 2041 N N . ILE A 1 273 ? -26.314 -1.046 6.620 1.00 87.31 273 ILE A N 1
ATOM 2042 C CA . ILE A 1 273 ? -27.699 -0.784 6.213 1.00 87.31 273 ILE A CA 1
ATOM 2043 C C . ILE A 1 273 ? -27.925 0.715 5.989 1.00 87.31 273 ILE A C 1
ATOM 2045 O O . ILE A 1 273 ? -28.583 1.093 5.023 1.00 87.31 273 ILE A O 1
ATOM 2049 N N . ASP A 1 274 ? -27.346 1.553 6.849 1.00 85.69 274 ASP A N 1
ATOM 2050 C CA . ASP A 1 274 ? -27.486 3.011 6.794 1.00 85.69 274 ASP A CA 1
ATOM 2051 C C . ASP A 1 274 ? -26.595 3.657 5.713 1.00 85.69 274 ASP A C 1
ATOM 2053 O O . ASP A 1 274 ? -26.752 4.838 5.391 1.00 85.69 274 ASP A O 1
ATOM 2057 N N . ALA A 1 275 ? -25.657 2.901 5.130 1.00 81.75 275 ALA A N 1
ATOM 2058 C CA . ALA A 1 275 ? -24.743 3.412 4.118 1.00 81.75 275 ALA A CA 1
ATOM 2059 C C . ALA A 1 275 ? -25.458 3.680 2.775 1.00 81.75 275 ALA A C 1
ATOM 2061 O O . ALA A 1 275 ? -26.203 2.832 2.274 1.00 81.75 275 ALA A O 1
ATOM 2062 N N . PRO A 1 276 ? -25.205 4.831 2.123 1.00 83.12 276 PRO A N 1
ATOM 2063 C CA . PRO A 1 276 ? -25.783 5.126 0.820 1.00 83.12 276 PRO A CA 1
ATOM 2064 C C . PRO A 1 276 ? -25.187 4.226 -0.273 1.00 83.12 276 PRO A C 1
ATOM 2066 O O . PRO A 1 276 ? -23.983 3.982 -0.313 1.00 83.12 276 PRO A O 1
ATOM 2069 N N . TRP A 1 277 ? -26.023 3.804 -1.229 1.00 83.56 277 TRP A N 1
ATOM 2070 C CA . TRP A 1 277 ? -25.591 3.014 -2.395 1.00 83.56 277 TRP A CA 1
ATOM 2071 C C . TRP A 1 277 ? -24.581 3.750 -3.288 1.00 83.56 277 TRP A C 1
ATOM 2073 O O . TRP A 1 277 ? -23.743 3.117 -3.927 1.00 83.56 277 TRP A O 1
ATOM 2083 N N . PHE A 1 278 ? -24.656 5.083 -3.326 1.00 82.31 278 PHE A N 1
ATOM 2084 C CA . PHE A 1 278 ? -23.713 5.947 -4.029 1.00 82.31 278 PHE A CA 1
ATOM 2085 C C . PHE A 1 278 ? -23.218 7.032 -3.074 1.00 82.31 278 PHE A C 1
ATOM 2087 O O . PHE A 1 278 ? -24.006 7.844 -2.595 1.00 82.31 278 PHE A O 1
ATOM 2094 N N . GLY A 1 279 ? -21.911 7.042 -2.815 1.00 72.75 279 GLY A N 1
ATOM 2095 C CA . GLY A 1 279 ? -21.229 8.076 -2.044 1.00 72.75 279 GLY A CA 1
ATOM 2096 C C . GLY A 1 279 ? -20.190 8.770 -2.915 1.00 72.75 279 GLY A C 1
ATOM 2097 O O . GLY A 1 279 ? -19.384 8.110 -3.569 1.00 72.75 279 GLY A O 1
ATOM 2098 N N . ILE A 1 280 ? -20.217 10.098 -2.935 1.00 70.25 280 ILE A N 1
ATOM 2099 C CA . ILE A 1 280 ? -19.130 10.913 -3.479 1.00 70.25 280 ILE A CA 1
ATOM 2100 C C . ILE A 1 280 ? -18.375 11.447 -2.259 1.00 70.25 280 ILE A C 1
ATOM 2102 O O . ILE A 1 280 ? -19.034 11.946 -1.347 1.00 70.25 280 ILE A O 1
ATOM 2106 N N . PRO A 1 281 ? -17.038 11.320 -2.187 1.00 65.50 281 PRO A N 1
ATOM 2107 C CA . PRO A 1 281 ? -16.294 11.894 -1.076 1.00 65.50 281 PRO A CA 1
ATOM 2108 C C . PRO A 1 281 ? -16.505 13.409 -1.061 1.00 65.50 281 PRO A C 1
ATOM 2110 O O . PRO A 1 281 ? -16.304 14.071 -2.081 1.00 65.50 281 PRO A O 1
ATOM 2113 N N . ASP A 1 282 ? -16.897 13.959 0.090 1.00 68.81 282 ASP A N 1
ATOM 2114 C CA . ASP A 1 282 ? -16.892 15.407 0.293 1.00 68.81 282 ASP A CA 1
ATOM 2115 C C . ASP A 1 282 ? -15.475 15.918 -0.008 1.00 68.81 282 ASP A C 1
ATOM 2117 O O . ASP A 1 282 ? -14.520 15.473 0.622 1.00 68.81 282 ASP A O 1
ATOM 2121 N N . LEU A 1 283 ? -15.295 16.845 -0.952 1.00 63.28 283 LEU A N 1
ATOM 2122 C CA . LEU A 1 283 ? -13.993 17.489 -1.164 1.00 63.28 283 LEU A CA 1
ATOM 2123 C C . LEU A 1 283 ? -13.707 18.441 0.010 1.00 63.28 283 LEU A C 1
ATOM 2125 O O . LEU A 1 283 ? -13.898 19.653 -0.088 1.00 63.28 283 LEU A O 1
ATOM 2129 N N . ARG A 1 284 ? -13.282 17.891 1.149 1.00 64.69 284 ARG A N 1
ATOM 2130 C CA . ARG A 1 284 ? -12.797 18.655 2.299 1.00 64.69 284 ARG A CA 1
ATOM 2131 C C . ARG A 1 284 ? -11.290 18.771 2.203 1.00 64.69 284 ARG A C 1
ATOM 2133 O O . ARG A 1 284 ? -10.580 18.034 2.869 1.00 64.69 284 ARG A O 1
ATOM 2140 N N . PHE A 1 285 ? -10.825 19.710 1.387 1.00 68.56 285 PHE A N 1
ATOM 2141 C CA . PHE A 1 285 ? -9.411 20.048 1.369 1.00 68.56 285 PHE A CA 1
ATOM 2142 C C . PHE A 1 285 ? -9.047 20.704 2.713 1.00 68.56 285 PHE A C 1
ATOM 2144 O O . PHE A 1 285 ? -9.555 21.796 2.993 1.00 68.56 285 PHE A O 1
ATOM 2151 N N . PRO A 1 286 ? -8.200 20.083 3.558 1.00 65.25 286 PRO A N 1
ATOM 2152 C CA . PRO A 1 286 ? -7.877 20.614 4.884 1.00 65.25 286 PRO A CA 1
ATOM 2153 C C . PRO A 1 286 ? -7.046 21.907 4.840 1.00 65.25 286 PRO A C 1
ATOM 2155 O O . PRO A 1 286 ? -6.829 22.531 5.877 1.00 65.25 286 PRO A O 1
ATOM 2158 N N . GLY A 1 287 ? -6.612 22.337 3.651 1.00 77.06 287 GLY A N 1
ATOM 2159 C CA . GLY A 1 287 ? -5.690 23.450 3.476 1.00 77.06 287 GLY A CA 1
ATOM 2160 C C . GLY A 1 287 ? -4.235 23.005 3.608 1.00 77.06 287 GLY A C 1
ATOM 2161 O O . GLY A 1 287 ? -3.941 21.884 4.015 1.00 77.06 287 GLY A O 1
ATOM 2162 N N . LEU A 1 288 ? -3.316 23.899 3.247 1.00 82.75 288 LEU A N 1
ATOM 2163 C CA . LEU A 1 288 ? -1.891 23.728 3.526 1.00 82.75 288 LEU A CA 1
ATOM 2164 C C . LEU A 1 288 ? -1.523 24.647 4.678 1.00 82.75 288 LEU A C 1
ATOM 2166 O O . LEU A 1 288 ? -1.723 25.861 4.581 1.00 82.75 288 LEU A O 1
ATOM 2170 N N . ASP A 1 289 ? -0.956 24.079 5.737 1.00 81.44 289 ASP A N 1
ATOM 2171 C CA . ASP A 1 289 ? -0.291 24.895 6.739 1.00 81.44 289 ASP A CA 1
ATOM 2172 C C . ASP A 1 289 ? 1.057 25.366 6.179 1.00 81.44 289 ASP A C 1
ATOM 2174 O O . ASP A 1 289 ? 2.006 24.590 6.054 1.00 81.44 289 ASP A O 1
ATOM 2178 N N . LEU A 1 290 ? 1.118 26.639 5.785 1.00 80.44 290 LEU A N 1
ATOM 2179 C CA . LEU A 1 290 ? 2.326 27.299 5.284 1.00 80.44 290 LEU A CA 1
ATOM 2180 C C . LEU A 1 290 ? 3.027 28.128 6.373 1.00 80.44 290 LEU A C 1
ATOM 2182 O O . LEU A 1 290 ? 3.933 28.899 6.056 1.00 80.44 290 LEU A O 1
ATOM 2186 N N . ALA A 1 291 ? 2.621 27.996 7.642 1.00 74.50 291 ALA A N 1
ATOM 2187 C CA . ALA A 1 291 ? 3.242 28.718 8.750 1.00 74.50 291 ALA A CA 1
ATOM 2188 C C . ALA A 1 291 ? 4.642 28.185 9.100 1.00 74.50 291 ALA A C 1
ATOM 2190 O O . ALA A 1 291 ? 5.392 28.886 9.776 1.00 74.50 291 ALA A O 1
ATOM 2191 N N . PHE A 1 292 ? 5.010 26.983 8.623 1.00 79.06 292 PHE A N 1
ATOM 2192 C CA . PHE A 1 292 ? 6.314 26.339 8.853 1.00 79.06 292 PHE A CA 1
ATOM 2193 C C . PHE A 1 292 ? 6.775 26.437 10.320 1.00 79.06 292 P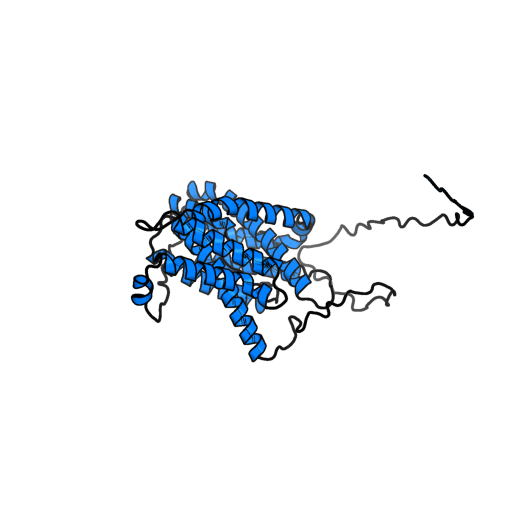HE A C 1
ATOM 2195 O O . PHE A 1 292 ? 7.916 26.813 10.601 1.00 79.06 292 PHE A O 1
ATOM 2202 N N . GLY A 1 293 ? 5.862 26.132 11.250 1.00 82.88 293 GLY A N 1
ATOM 2203 C CA . GLY A 1 293 ? 6.101 26.213 12.691 1.00 82.88 293 GLY A CA 1
ATOM 2204 C C . GLY A 1 293 ? 7.120 25.192 13.209 1.00 82.88 293 GLY A C 1
ATOM 2205 O O . GLY A 1 293 ? 7.694 24.405 12.454 1.00 82.88 293 GLY A O 1
ATOM 2206 N N . GLU A 1 294 ? 7.339 25.182 14.525 1.00 84.69 294 GLU A N 1
ATOM 2207 C CA . GLU A 1 294 ? 8.298 24.269 15.165 1.00 84.69 294 GLU A CA 1
ATOM 2208 C C . GLU A 1 294 ? 7.972 22.795 14.870 1.00 84.69 294 GLU A C 1
ATOM 2210 O O . GLU A 1 294 ? 8.863 22.027 14.514 1.00 84.69 294 GLU A O 1
ATOM 2215 N N . GLU A 1 295 ? 6.691 22.424 14.902 1.00 87.56 295 GLU A N 1
ATOM 2216 C CA . GLU A 1 295 ? 6.194 21.070 14.612 1.00 87.56 295 GLU A CA 1
ATOM 2217 C C . GLU A 1 295 ? 6.533 20.592 13.192 1.00 87.56 295 GLU A C 1
ATOM 2219 O O . GLU A 1 295 ? 6.879 19.430 12.971 1.00 87.56 295 GLU A O 1
ATOM 2224 N N . PHE A 1 296 ? 6.499 21.496 12.209 1.00 90.25 296 PHE A N 1
ATOM 2225 C CA . PHE A 1 296 ? 6.906 21.175 10.845 1.00 90.25 296 PHE A CA 1
ATOM 2226 C C . PHE A 1 296 ? 8.392 20.805 10.795 1.00 90.25 296 PHE A C 1
ATOM 2228 O O . PHE A 1 296 ? 8.768 19.792 10.202 1.00 90.25 296 PHE A O 1
ATOM 2235 N N . TRP A 1 297 ? 9.245 21.599 11.445 1.00 90.81 297 TRP A N 1
ATOM 2236 C CA . TRP A 1 297 ? 10.691 21.379 11.444 1.00 90.81 297 TRP A CA 1
ATOM 2237 C C . TRP A 1 297 ? 11.119 20.154 12.253 1.00 90.81 297 TRP A C 1
ATOM 2239 O O . TRP A 1 297 ? 12.110 19.517 11.891 1.00 90.81 297 TRP A O 1
ATOM 2249 N N . THR A 1 298 ? 10.384 19.783 13.305 1.00 91.62 298 THR A N 1
ATOM 2250 C CA . THR A 1 298 ? 10.669 18.566 14.081 1.00 91.62 298 THR A CA 1
ATOM 2251 C C . THR A 1 298 ? 10.251 17.293 13.345 1.00 91.62 298 THR A C 1
ATOM 2253 O O . THR A 1 298 ? 10.962 16.289 13.413 1.00 91.62 298 THR A O 1
ATOM 2256 N N . LEU A 1 299 ? 9.135 17.319 12.607 1.00 93.25 299 LEU A N 1
ATOM 2257 C CA . LEU A 1 299 ? 8.614 16.147 11.896 1.00 93.25 299 LEU A CA 1
ATOM 2258 C C . LEU A 1 299 ? 9.232 15.949 10.505 1.00 93.25 299 LEU A C 1
ATOM 2260 O O . LEU A 1 299 ? 9.341 14.806 10.046 1.00 93.25 299 LEU A O 1
ATOM 2264 N N . LEU A 1 300 ? 9.683 17.018 9.842 1.00 93.81 300 LEU A N 1
ATOM 2265 C CA . LEU A 1 300 ? 10.252 16.959 8.491 1.00 93.81 300 LEU A CA 1
ATOM 2266 C C . LEU A 1 300 ? 11.397 15.940 8.340 1.00 93.81 300 LEU A C 1
ATOM 2268 O O . LEU A 1 300 ? 11.355 15.174 7.374 1.00 93.81 300 LEU A O 1
ATOM 2272 N N . PRO A 1 301 ? 12.395 15.846 9.245 1.00 94.31 301 PRO A N 1
ATOM 2273 C CA . PRO A 1 301 ? 13.462 14.851 9.125 1.00 94.31 301 PRO A CA 1
ATOM 2274 C C . PRO A 1 301 ? 12.932 13.414 9.131 1.00 94.31 301 PRO A C 1
ATOM 2276 O O . PRO A 1 301 ? 13.373 12.585 8.335 1.00 94.31 301 PRO A O 1
ATOM 2279 N N . THR A 1 302 ? 11.948 13.127 9.985 1.00 93.12 302 THR A N 1
ATOM 2280 C CA . THR A 1 302 ? 11.310 11.809 10.078 1.00 93.12 302 THR A CA 1
ATOM 2281 C C . THR A 1 302 ? 10.582 11.468 8.780 1.00 93.12 302 THR A C 1
ATOM 2283 O O . THR A 1 302 ? 10.777 10.388 8.219 1.00 93.12 302 THR A O 1
ATOM 2286 N N . PHE A 1 303 ? 9.805 12.414 8.250 1.00 94.44 303 PHE A N 1
ATOM 2287 C CA . PHE A 1 303 ? 9.126 12.275 6.963 1.00 94.44 303 PHE A CA 1
ATOM 2288 C C . PHE A 1 303 ? 10.108 12.089 5.799 1.00 94.44 303 PHE A C 1
ATOM 2290 O O . PHE A 1 303 ? 9.891 11.226 4.948 1.00 94.44 303 PHE A O 1
ATOM 2297 N N . ALA A 1 304 ? 11.220 12.826 5.776 1.00 93.62 304 ALA A N 1
ATOM 2298 C CA . ALA A 1 304 ? 12.257 12.687 4.756 1.00 93.62 304 ALA A CA 1
ATOM 2299 C C . ALA A 1 304 ? 12.914 11.295 4.791 1.00 93.62 304 ALA A C 1
ATOM 2301 O O . ALA A 1 304 ? 13.087 10.664 3.745 1.00 93.62 304 ALA A O 1
ATOM 2302 N N . ILE A 1 305 ? 13.222 10.776 5.986 1.00 91.25 305 ILE A N 1
ATOM 2303 C CA . ILE A 1 305 ? 13.775 9.425 6.157 1.00 91.25 305 ILE A CA 1
ATOM 2304 C C . ILE A 1 305 ? 12.770 8.366 5.695 1.00 91.25 305 ILE A C 1
ATOM 2306 O O . ILE A 1 305 ? 13.131 7.492 4.908 1.00 91.25 305 ILE A O 1
ATOM 2310 N N . LEU A 1 306 ? 11.507 8.444 6.126 1.00 91.94 306 LEU A N 1
ATOM 2311 C CA . LEU A 1 306 ? 10.475 7.491 5.702 1.00 91.94 306 LEU A CA 1
ATOM 2312 C C . LEU A 1 306 ? 10.230 7.534 4.196 1.00 91.94 306 LEU A C 1
ATOM 2314 O O . LEU A 1 306 ? 10.033 6.504 3.558 1.00 91.94 306 LEU A O 1
ATOM 2318 N N . THR A 1 307 ? 10.309 8.719 3.607 1.00 92.69 307 THR A N 1
ATOM 2319 C CA . THR A 1 307 ? 10.189 8.907 2.164 1.00 92.69 307 THR A CA 1
ATOM 2320 C C . THR A 1 307 ? 11.346 8.244 1.416 1.00 92.69 307 THR A C 1
ATOM 2322 O O . THR A 1 307 ? 11.126 7.525 0.437 1.00 92.69 307 THR A O 1
ATOM 2325 N N . LEU A 1 308 ? 12.572 8.357 1.936 1.00 90.12 308 LEU A N 1
ATOM 2326 C CA . LEU A 1 308 ? 13.717 7.612 1.419 1.00 90.12 308 LEU A CA 1
ATOM 2327 C C . LEU A 1 308 ? 13.505 6.094 1.539 1.00 90.12 308 LEU A C 1
ATOM 2329 O O . LEU A 1 308 ? 13.741 5.369 0.573 1.00 90.12 308 LEU A O 1
ATOM 2333 N N . VAL A 1 309 ? 13.012 5.604 2.680 1.00 88.88 309 VAL A N 1
ATOM 2334 C CA . VAL A 1 309 ? 12.672 4.181 2.873 1.00 88.88 309 VAL A CA 1
ATOM 2335 C C . VAL A 1 309 ? 11.608 3.728 1.867 1.00 88.88 309 VAL A C 1
ATOM 2337 O O . VAL A 1 309 ? 11.744 2.663 1.259 1.00 88.88 309 VAL A O 1
ATOM 2340 N N . LEU A 1 310 ? 10.600 4.559 1.602 1.00 91.06 310 LEU A N 1
ATOM 2341 C CA . LEU A 1 310 ? 9.584 4.308 0.584 1.00 91.06 310 LEU A CA 1
ATOM 2342 C C . LEU A 1 310 ? 10.188 4.253 -0.827 1.00 91.06 310 LEU A C 1
ATOM 2344 O O . LEU A 1 310 ? 9.776 3.418 -1.632 1.00 91.06 310 LEU A O 1
ATOM 2348 N N . ALA A 1 311 ? 11.203 5.073 -1.120 1.00 90.44 311 ALA A N 1
ATOM 2349 C CA . ALA A 1 311 ? 11.937 5.004 -2.386 1.00 90.44 311 ALA A CA 1
ATOM 2350 C C . ALA A 1 311 ? 12.644 3.654 -2.526 1.00 90.44 311 ALA A C 1
ATOM 2352 O O . ALA A 1 311 ? 12.517 2.987 -3.552 1.00 90.44 311 ALA A O 1
ATOM 2353 N N . LEU A 1 312 ? 13.355 3.229 -1.475 1.00 88.69 312 LEU A N 1
ATOM 2354 C CA . LEU A 1 312 ? 14.068 1.950 -1.423 1.00 88.69 312 LEU A CA 1
ATOM 2355 C C . LEU A 1 312 ? 13.121 0.766 -1.616 1.00 88.69 312 LEU A C 1
ATOM 2357 O O . LEU A 1 312 ? 13.409 -0.137 -2.408 1.00 88.69 312 LEU A O 1
ATOM 2361 N N . LYS A 1 313 ? 11.967 0.790 -0.946 1.00 87.50 313 LYS A N 1
ATOM 2362 C CA . LYS A 1 313 ? 10.911 -0.205 -1.139 1.00 87.50 313 LYS A CA 1
ATOM 2363 C C . LYS A 1 313 ? 10.405 -0.198 -2.581 1.00 87.50 313 LYS A C 1
ATOM 2365 O O . LYS A 1 313 ? 10.391 -1.249 -3.213 1.00 87.50 313 LYS A O 1
ATOM 2370 N N . GLY A 1 314 ? 10.064 0.973 -3.120 1.00 88.38 314 GLY A N 1
ATOM 2371 C CA . GLY A 1 314 ? 9.581 1.111 -4.494 1.00 88.38 314 GLY A CA 1
ATOM 2372 C C . GLY A 1 314 ? 10.571 0.560 -5.521 1.00 88.38 314 GLY A C 1
ATOM 2373 O O . GLY A 1 314 ? 10.175 -0.153 -6.440 1.00 88.38 314 GLY A O 1
ATOM 2374 N N . ILE A 1 315 ? 11.869 0.808 -5.337 1.00 87.81 315 ILE A N 1
ATOM 2375 C CA . ILE A 1 315 ? 12.934 0.241 -6.175 1.00 87.81 315 ILE A CA 1
ATOM 2376 C C . ILE A 1 315 ? 12.934 -1.284 -6.095 1.00 87.81 315 ILE A C 1
ATOM 2378 O O . ILE A 1 315 ? 12.956 -1.952 -7.126 1.00 87.81 315 ILE A O 1
ATOM 2382 N N . SER A 1 316 ? 12.888 -1.822 -4.878 1.00 86.75 316 SER A N 1
ATOM 2383 C CA . SER A 1 316 ? 12.928 -3.263 -4.618 1.00 86.75 316 SER A CA 1
ATOM 2384 C C . SER A 1 316 ? 11.744 -3.984 -5.260 1.00 86.75 316 SER A C 1
ATOM 2386 O O . SER A 1 316 ? 11.938 -4.947 -6.001 1.00 86.75 316 SER A O 1
ATOM 2388 N N . ASP A 1 317 ? 10.533 -3.467 -5.048 1.00 87.19 317 ASP A N 1
ATOM 2389 C CA . ASP A 1 317 ? 9.300 -4.029 -5.599 1.00 87.19 317 ASP A CA 1
ATOM 2390 C C . ASP A 1 317 ? 9.342 -4.019 -7.136 1.00 87.19 317 ASP A C 1
ATOM 2392 O O . ASP A 1 317 ? 9.059 -5.029 -7.779 1.00 87.19 317 ASP A O 1
ATOM 2396 N N . ASN A 1 318 ? 9.796 -2.918 -7.744 1.00 88.31 318 ASN A N 1
ATOM 2397 C CA . ASN A 1 318 ? 9.892 -2.806 -9.201 1.00 88.31 318 ASN A CA 1
ATOM 2398 C C . ASN A 1 318 ? 10.945 -3.738 -9.810 1.00 88.31 318 ASN A C 1
ATOM 2400 O O . ASN A 1 318 ? 10.717 -4.297 -10.881 1.00 88.31 318 ASN A O 1
ATOM 2404 N N . VAL A 1 319 ? 12.084 -3.936 -9.143 1.00 86.12 319 VAL A N 1
ATOM 2405 C CA . VAL A 1 319 ? 13.111 -4.895 -9.580 1.00 86.12 319 VAL A CA 1
ATOM 2406 C C . VAL A 1 319 ? 12.567 -6.325 -9.543 1.00 86.12 319 VAL A C 1
ATOM 2408 O O . VAL A 1 319 ? 12.767 -7.086 -10.491 1.00 86.12 319 VAL A O 1
ATOM 2411 N N . ILE A 1 320 ? 11.850 -6.690 -8.476 1.00 84.81 320 ILE A N 1
ATOM 2412 C CA . ILE A 1 320 ? 11.239 -8.017 -8.335 1.00 84.81 320 ILE A CA 1
ATOM 2413 C C . ILE A 1 320 ? 10.168 -8.227 -9.406 1.00 84.81 320 ILE A C 1
ATOM 2415 O O . ILE A 1 320 ? 10.180 -9.256 -10.079 1.00 84.81 320 ILE A O 1
ATOM 2419 N N . ILE A 1 321 ? 9.283 -7.250 -9.612 1.00 87.38 321 ILE A N 1
ATOM 2420 C CA . ILE A 1 321 ? 8.204 -7.341 -10.600 1.00 87.38 321 ILE A CA 1
ATOM 2421 C C . ILE A 1 321 ? 8.769 -7.420 -12.021 1.00 87.38 321 ILE A C 1
ATOM 2423 O O . ILE A 1 321 ? 8.308 -8.251 -12.802 1.00 87.38 321 ILE A O 1
ATOM 2427 N N . GLN A 1 322 ? 9.805 -6.644 -12.356 1.00 85.75 322 GLN A N 1
ATOM 2428 C CA . GLN A 1 322 ? 10.488 -6.754 -13.651 1.00 85.75 322 GLN A CA 1
ATOM 2429 C C . GLN A 1 322 ? 11.062 -8.157 -13.875 1.00 85.75 322 GLN A C 1
ATOM 2431 O O . GLN A 1 322 ? 10.850 -8.744 -14.935 1.00 85.75 322 GLN A O 1
ATOM 2436 N N . ASN A 1 323 ? 11.736 -8.719 -12.870 1.00 82.94 323 ASN A N 1
ATOM 2437 C CA . ASN A 1 323 ? 12.291 -10.070 -12.954 1.00 82.94 323 ASN A CA 1
ATOM 2438 C C . ASN A 1 323 ? 11.206 -11.151 -13.054 1.00 82.94 323 ASN A C 1
ATOM 2440 O O . ASN A 1 323 ? 11.380 -12.123 -13.785 1.00 82.94 323 ASN A O 1
ATOM 2444 N N . ALA A 1 324 ? 10.093 -10.990 -12.336 1.00 83.31 324 ALA A N 1
ATOM 2445 C CA . ALA A 1 324 ? 8.994 -11.952 -12.326 1.00 83.31 324 ALA A CA 1
ATOM 2446 C C . ALA A 1 324 ? 8.141 -11.896 -13.604 1.00 83.31 324 ALA A C 1
ATOM 2448 O O . ALA A 1 324 ? 7.556 -12.902 -13.995 1.00 83.31 324 ALA A O 1
ATOM 2449 N N . SER A 1 325 ? 8.079 -10.733 -14.259 1.00 82.81 325 SER A N 1
ATOM 2450 C CA . SER A 1 325 ? 7.226 -10.505 -15.432 1.00 82.81 325 SER A CA 1
ATOM 2451 C C . SER A 1 325 ? 7.900 -10.860 -16.760 1.00 82.81 325 SER A C 1
ATOM 2453 O O . SER A 1 325 ? 7.231 -10.976 -17.785 1.00 82.81 325 SER A O 1
ATOM 2455 N N . GLN A 1 326 ? 9.226 -11.022 -16.785 1.00 78.12 326 GLN A N 1
ATOM 2456 C CA . GLN A 1 326 ? 9.963 -11.289 -18.018 1.00 78.12 326 GLN A CA 1
ATOM 2457 C C . GLN A 1 326 ? 10.201 -12.788 -18.242 1.00 78.12 326 GLN A C 1
ATOM 2459 O O . GLN A 1 326 ? 10.837 -13.464 -17.439 1.00 78.12 326 GLN A O 1
ATOM 2464 N N . ARG A 1 327 ? 9.770 -13.294 -19.410 1.00 71.69 327 ARG A N 1
ATOM 2465 C CA . ARG A 1 327 ? 10.035 -14.677 -19.872 1.00 71.69 327 ARG A CA 1
ATOM 2466 C C . ARG A 1 327 ? 11.519 -15.009 -19.971 1.00 71.69 327 ARG A C 1
ATOM 2468 O O . ARG A 1 327 ? 11.922 -16.139 -19.721 1.00 71.69 327 ARG A O 1
ATOM 2475 N N . ARG A 1 328 ? 12.323 -14.029 -20.378 1.00 69.44 328 ARG A N 1
ATOM 2476 C CA . ARG A 1 328 ? 13.771 -14.149 -20.526 1.00 69.44 328 ARG A CA 1
ATOM 2477 C C . ARG A 1 328 ? 14.410 -13.154 -19.577 1.00 69.44 328 ARG A C 1
ATOM 2479 O O . ARG A 1 328 ? 14.111 -11.970 -19.693 1.00 69.44 328 ARG A O 1
ATOM 2486 N N . GLN A 1 329 ? 15.294 -13.616 -18.697 1.00 65.12 329 GLN A N 1
ATOM 2487 C CA . GLN A 1 329 ? 16.026 -12.719 -17.805 1.00 65.12 329 GLN A CA 1
ATOM 2488 C C . GLN A 1 329 ? 16.807 -11.688 -18.634 1.00 65.12 329 GLN A C 1
ATOM 2490 O O . GLN A 1 329 ? 17.687 -12.045 -19.423 1.00 65.12 329 GLN A O 1
ATOM 2495 N N . ARG A 1 330 ? 16.443 -10.409 -18.500 1.00 69.50 330 ARG A N 1
ATOM 2496 C CA . ARG A 1 330 ? 17.182 -9.268 -19.053 1.00 69.50 330 ARG A CA 1
ATOM 2497 C C . ARG A 1 330 ? 17.755 -8.439 -17.911 1.00 69.50 330 ARG A C 1
ATOM 2499 O O . ARG A 1 330 ? 17.349 -8.566 -16.760 1.00 69.50 330 ARG A O 1
ATOM 2506 N N . ALA A 1 331 ? 18.709 -7.574 -18.243 1.00 74.44 331 ALA A N 1
ATOM 2507 C CA . ALA A 1 331 ? 19.171 -6.563 -17.305 1.00 74.44 331 ALA A CA 1
ATOM 2508 C C . ALA A 1 331 ? 17.998 -5.659 -16.887 1.00 74.44 331 ALA A C 1
ATOM 2510 O O . ALA A 1 331 ? 17.192 -5.264 -17.731 1.00 74.44 331 ALA A O 1
ATOM 2511 N N . ILE A 1 332 ? 17.934 -5.332 -15.595 1.00 79.31 332 ILE A N 1
ATOM 2512 C CA . ILE A 1 332 ? 16.926 -4.433 -15.022 1.00 79.31 332 ILE A CA 1
ATOM 2513 C C . ILE A 1 332 ? 16.945 -3.085 -15.743 1.00 79.31 332 ILE A C 1
ATOM 2515 O O . ILE A 1 332 ? 17.995 -2.440 -15.850 1.00 79.31 332 ILE A O 1
ATOM 2519 N N . ASP A 1 333 ? 15.771 -2.628 -16.180 1.00 83.00 333 ASP A N 1
ATOM 2520 C CA . ASP A 1 333 ? 15.619 -1.300 -16.761 1.00 83.00 333 ASP A CA 1
ATOM 2521 C C . ASP A 1 333 ? 15.384 -0.275 -15.650 1.00 83.00 333 ASP A C 1
ATOM 2523 O O . ASP A 1 333 ? 14.268 -0.031 -15.179 1.00 83.00 333 ASP A O 1
ATOM 2527 N N . PHE A 1 334 ? 16.472 0.369 -15.238 1.00 83.56 334 PHE A N 1
ATOM 2528 C CA . PHE A 1 334 ? 16.442 1.402 -14.208 1.00 83.56 334 PHE A CA 1
ATOM 2529 C C . PHE A 1 334 ? 15.638 2.644 -14.605 1.00 83.56 334 PHE A C 1
ATOM 2531 O O . PHE A 1 334 ? 15.234 3.390 -13.717 1.00 83.56 334 PHE A O 1
ATOM 2538 N N . ARG A 1 335 ? 15.357 2.880 -15.896 1.00 85.06 335 ARG A N 1
ATOM 2539 C CA . ARG A 1 335 ? 14.493 4.002 -16.305 1.00 85.06 335 ARG A CA 1
ATOM 2540 C C . ARG A 1 335 ? 13.043 3.736 -15.910 1.00 85.06 335 ARG A C 1
ATOM 2542 O O . ARG A 1 335 ? 12.352 4.667 -15.513 1.00 85.06 335 ARG A O 1
ATOM 2549 N N . GLN A 1 336 ? 12.605 2.478 -15.978 1.00 86.75 336 GLN A N 1
ATOM 2550 C CA . GLN A 1 336 ? 11.278 2.061 -15.516 1.00 86.75 336 GLN A CA 1
ATOM 2551 C C . GLN A 1 336 ? 11.183 2.131 -13.991 1.00 86.75 336 GLN A C 1
ATOM 2553 O O . GLN A 1 336 ? 10.203 2.646 -13.462 1.00 86.75 336 GLN A O 1
ATOM 2558 N N . VAL A 1 337 ? 12.234 1.702 -13.281 1.00 87.69 337 VAL A N 1
ATOM 2559 C CA . VAL A 1 337 ? 12.304 1.829 -11.815 1.00 87.69 337 VAL A CA 1
ATOM 2560 C C . VAL A 1 337 ? 12.249 3.301 -11.392 1.00 87.69 337 VAL A C 1
ATOM 2562 O O . VAL A 1 337 ? 11.487 3.665 -10.503 1.00 87.69 337 VAL A O 1
ATOM 2565 N N . GLN A 1 338 ? 13.011 4.166 -12.065 1.00 89.12 338 GLN A N 1
ATOM 2566 C CA . GLN A 1 338 ? 12.993 5.607 -11.824 1.00 89.12 338 GLN A CA 1
ATOM 2567 C C . GLN A 1 338 ? 11.607 6.213 -12.059 1.00 89.12 338 GLN A C 1
ATOM 2569 O O . GLN A 1 338 ? 11.139 7.012 -11.246 1.00 89.12 338 GLN A O 1
ATOM 2574 N N . GLY A 1 339 ? 10.943 5.813 -13.146 1.00 89.62 339 GLY A N 1
ATOM 2575 C CA . GLY A 1 339 ? 9.582 6.240 -13.440 1.00 89.62 339 GLY A CA 1
ATOM 2576 C C . GLY A 1 339 ? 8.583 5.793 -12.376 1.00 89.62 339 GLY A C 1
ATOM 2577 O O . GLY A 1 339 ? 7.726 6.587 -11.992 1.00 89.62 339 GLY A O 1
ATOM 2578 N N . ALA A 1 340 ? 8.716 4.577 -11.842 1.00 90.94 340 ALA A N 1
ATOM 2579 C CA . ALA A 1 340 ? 7.857 4.077 -10.770 1.00 90.94 340 ALA A CA 1
ATOM 2580 C C . ALA A 1 340 ? 8.013 4.866 -9.465 1.00 90.94 340 ALA A C 1
ATOM 2582 O O . ALA A 1 340 ? 7.014 5.252 -8.862 1.00 90.94 340 ALA A O 1
ATOM 2583 N N . VAL A 1 341 ? 9.252 5.164 -9.053 1.00 91.62 341 VAL A N 1
ATOM 2584 C CA . VAL A 1 341 ? 9.496 6.002 -7.864 1.00 91.62 341 VAL A CA 1
ATOM 2585 C C . VAL A 1 341 ? 8.896 7.396 -8.069 1.00 91.62 341 VAL A C 1
ATOM 2587 O O . VAL A 1 341 ? 8.239 7.911 -7.171 1.00 91.62 341 VAL A O 1
ATOM 2590 N N . GLY A 1 342 ? 9.037 7.977 -9.265 1.00 92.50 342 GLY A N 1
ATOM 2591 C CA . GLY A 1 342 ? 8.409 9.260 -9.586 1.00 92.50 342 GLY A CA 1
ATOM 2592 C C . GLY A 1 342 ? 6.873 9.213 -9.601 1.00 92.50 342 GLY A C 1
ATOM 2593 O O . GLY A 1 342 ? 6.236 10.156 -9.145 1.00 92.50 342 GLY A O 1
ATOM 2594 N N . ALA A 1 343 ? 6.262 8.120 -10.072 1.00 92.88 343 ALA A N 1
ATOM 2595 C CA . ALA A 1 343 ? 4.808 7.934 -10.004 1.00 92.88 343 ALA A CA 1
ATOM 2596 C C . ALA A 1 343 ? 4.314 7.822 -8.553 1.00 92.88 343 ALA A C 1
ATOM 2598 O O . ALA A 1 343 ? 3.279 8.387 -8.209 1.00 92.88 343 ALA A O 1
ATOM 2599 N N . ASN A 1 344 ? 5.083 7.165 -7.681 1.00 92.50 344 ASN A N 1
ATOM 2600 C CA . ASN A 1 344 ? 4.799 7.138 -6.250 1.00 92.50 344 ASN A CA 1
ATOM 2601 C C . ASN A 1 344 ? 4.866 8.544 -5.626 1.00 92.50 344 ASN A C 1
ATOM 2603 O O . ASN A 1 344 ? 4.008 8.885 -4.815 1.00 92.50 344 ASN A O 1
ATOM 2607 N N . SER A 1 345 ? 5.817 9.391 -6.042 1.00 93.50 345 SER A N 1
ATOM 2608 C CA . SER A 1 345 ? 5.859 10.796 -5.615 1.00 93.50 345 SER A CA 1
ATOM 2609 C C . SER A 1 345 ? 4.600 11.561 -6.026 1.00 93.50 345 SER A C 1
ATOM 2611 O O . SER A 1 345 ? 4.042 12.275 -5.198 1.00 93.50 345 SER A O 1
ATOM 2613 N N . ILE A 1 346 ? 4.100 11.377 -7.258 1.00 93.94 346 ILE A N 1
ATOM 2614 C CA . ILE A 1 346 ? 2.811 11.958 -7.689 1.00 93.94 346 ILE A CA 1
ATOM 2615 C C . ILE A 1 346 ? 1.699 11.515 -6.739 1.00 93.94 346 ILE A C 1
ATOM 2617 O O . ILE A 1 346 ? 0.899 12.333 -6.308 1.00 93.94 346 ILE A O 1
ATOM 2621 N N . GLY A 1 347 ? 1.686 10.241 -6.359 1.00 92.38 347 GLY A N 1
ATOM 2622 C CA . GLY A 1 347 ? 0.736 9.717 -5.391 1.00 92.38 347 GLY A CA 1
ATOM 2623 C C . GLY A 1 347 ? 0.764 10.404 -4.034 1.00 92.38 347 GLY A C 1
ATOM 2624 O O . GLY A 1 347 ? -0.275 10.813 -3.527 1.00 92.38 347 GLY A O 1
ATOM 2625 N N . MET A 1 348 ? 1.960 10.576 -3.473 1.00 92.88 348 MET A N 1
ATOM 2626 C CA . MET A 1 348 ? 2.147 11.311 -2.221 1.00 92.88 348 MET A CA 1
ATOM 2627 C C . MET A 1 348 ? 1.739 12.781 -2.349 1.00 92.88 348 MET A C 1
ATOM 2629 O O . MET A 1 348 ? 1.182 13.339 -1.411 1.00 92.88 348 MET A O 1
ATOM 2633 N N . LEU A 1 349 ? 1.988 13.397 -3.510 1.00 94.00 349 LEU A N 1
ATOM 2634 C CA . LEU A 1 349 ? 1.572 14.771 -3.780 1.00 94.00 349 LEU A CA 1
ATOM 2635 C C . LEU A 1 349 ? 0.049 14.871 -3.778 1.00 94.00 349 LEU A C 1
ATOM 2637 O O . LEU A 1 349 ? -0.492 15.731 -3.097 1.00 94.00 349 LEU A O 1
ATOM 2641 N N . LEU A 1 350 ? -0.623 13.968 -4.502 1.00 92.25 350 LEU A N 1
ATOM 2642 C CA . LEU A 1 350 ? -2.081 13.884 -4.567 1.00 92.25 350 LEU A CA 1
ATOM 2643 C C . LEU A 1 350 ? -2.691 13.649 -3.185 1.00 92.25 350 LEU A C 1
ATOM 2645 O O . LEU A 1 350 ? -3.666 14.302 -2.851 1.00 92.25 350 LEU A O 1
ATOM 2649 N N . ALA A 1 351 ? -2.092 12.778 -2.371 1.00 89.75 351 ALA A N 1
ATOM 2650 C CA . ALA A 1 351 ? -2.531 12.545 -0.997 1.00 89.75 351 ALA A CA 1
ATOM 2651 C C . ALA A 1 351 ? -2.343 13.768 -0.088 1.00 89.75 351 ALA A C 1
ATOM 2653 O O . ALA A 1 351 ? -3.119 13.951 0.838 1.00 89.75 351 ALA A O 1
ATOM 2654 N N . GLY A 1 352 ? -1.333 14.603 -0.345 1.00 87.50 352 GLY A N 1
ATOM 2655 C CA . GLY A 1 352 ? -1.140 15.856 0.382 1.00 87.50 352 GLY A CA 1
ATOM 2656 C C . GLY A 1 352 ? -2.075 16.984 -0.062 1.00 87.50 352 GLY A C 1
ATOM 2657 O O . GLY A 1 352 ? -2.263 17.926 0.695 1.00 87.50 352 GLY A O 1
ATOM 2658 N N . ILE A 1 353 ? -2.647 16.924 -1.270 1.00 86.81 353 ILE A N 1
ATOM 2659 C CA . ILE A 1 353 ? -3.551 17.970 -1.787 1.00 86.81 353 ILE A CA 1
ATOM 2660 C C . ILE A 1 353 ? -5.035 17.570 -1.810 1.00 86.81 353 ILE A C 1
ATOM 2662 O O . ILE A 1 353 ? -5.860 18.372 -2.245 1.00 86.81 353 ILE A O 1
ATOM 2666 N N . ALA A 1 354 ? -5.357 16.335 -1.425 1.00 78.94 354 ALA A N 1
ATOM 2667 C CA . ALA A 1 354 ? -6.719 15.812 -1.355 1.00 78.94 354 ALA A CA 1
ATOM 2668 C C . ALA A 1 354 ? -7.314 16.093 0.024 1.00 78.94 354 ALA A C 1
ATOM 2670 O O . ALA A 1 354 ? -8.421 16.670 0.056 1.00 78.94 354 ALA A O 1
#

Foldseek 3Di:
DDDDDDDDDDDDDDDDDDDDDDPPPPPPPPPDDDDPDDDDDDPPDDDDDDDDDPQQFPPPQPAFLPGDDPPVVVVVVVVLVCLVVLVVQLVLLCLLCVLLVHDPLVSVLSSVLQVVLQVVLQVCQCVVDPLAHLVGRDGDGDDNLCRNLSSVQCNPPRLQSSLQLLQVLLVLLLVVLSCVVVCVVVLDPVNLVVLVVVSVVVCVVVVVVQQQDADPPFDSVLSVVLVVQLVVQLCCQCPPPDDPSNSCSNVVSVVSSVVSCVVSVRDDCVVVVPDDPDDDNDPCFVHHDPVCDPSSVVSNVVSNVSSVSVLSNLLNSQQVSVCVNDSGDDPDDSSNSSSHSNSVSVSSNSSSGD

pLDDT: mean 77.72, std 20.55, range [25.52, 95.5]

Radius of gyration: 26.69 Å; chains: 1; bounding box: 79×89×60 Å

Secondary structure (DSSP, 8-state):
-------------------------------S---TT---PPPS-PPP--S-----B-TT--S-TTSPPPHHHHHHHHHHHHHHHHHHHHHHHHHHHHHTT--HHHHHHHHHHHHHHHHHHHHHHHHT-TTSS-SS-------GGGHHHHHHHHHHHHHHHHHHHHHHHHHHHHHHHHTHHHHTTT--HHHHHHHHHHHHHHHHHHHHHHHH---TTS-TTHHHHHHHHHHHHHHHHHHH--THHHHSHHHHHHHHHHHHHHHTT----HHHHSS-SS-PPP--------S--HHHHHHHHHHHHHHHHHHHHHHHHHHHHHHHH-SB-----HHHHHHHHHHHHHHHHHHHH-

Sequence (354 aa):
MGLTMSIRGSSARSCERDVMGEPRFQQRTAFNDAHPFSIVPYPRTMPPHQHGVSVSVNEHIRYGPDEPCPLPLALGVAVQYVLLILPPTVLVVILTVRASDQDDGYLTWAVFAAFIINAIITTIQAVRLWRFGCGLAVVTGPTIQFVAVTALAVSQGGPALLATLLVVSSLFQFAVAAWLPVLRRIITPLVAGTVLMVIAATIIPVVFDSLVDVPEGKPPESGPLVAGVTLAVSAALALRASGMWRVWSALISLGVGCVVAALFGIYDYQRVIDAPWFGIPDLRFPGLDLAFGEEFWTLLPTFAILTLVLALKGISDNVIIQNASQRRQRAIDFRQVQGAVGANSIGMLLAGIA